Protein 7OEC (pdb70)

B-factor: mean 32.19, std 12.5, range [14.62, 156.74]

Nearest PDB structures (foldseek):
  7oec-assembly1_A  TM=1.006E+00  e=2.826E-31  Pyrococcus horikoshii OT3
  2lcj-assembly1_A  TM=9.010E-01  e=1.159E-19  Pyrococcus abyssi GE5
  5bkh-assembly1_A  TM=5.544E-01  e=5.653E-23  Pyrococcus horikoshii OT3
  6rpp-assembly1_A  TM=8.590E-01  e=4.046E-10  Pyrococcus abyssi GE5
  6rpq-assembly1_A  TM=8.410E-01  e=1.724E-10  Saccharomyces cerevisiae S288C

Sequence (167 aa):
GNAFPGDTRILVQINGTPQRVTLKELYELFEEHYESMVYVRKKPKVDIKVYSSFNPEEGKVVLTDIEEVIKAPATDHLIRFELELGSSFETTVDHPVLVYENGKFVEKRAFEVREGNIIIIIDESTLEPLKVAVKKIEEFFIEPPEDFVFSSLNNAKKYHTVIINENIVTHQ

Structure (mmCIF, N/CA/C/O backbone):
data_7OEC
#
_entry.id   7OEC
#
_cell.length_a   70.820
_cell.length_b   70.820
_cell.length_c   70.660
_cell.angle_alpha   90.000
_cell.angle_beta   90.000
_cell.angle_gamma   90.000
#
_symmetry.space_group_name_H-M   'P 41 21 2'
#
loop_
_entity.id
_entity.type
_entity.pdbx_description
1 polymer 'DNA polymerase II large subunit'
2 non-polymer 'SULFATE ION'
3 non-polymer DI(HYDROXYETHYL)ETHER
4 non-polymer 'ZINC ION'
5 water water
#
loop_
_atom_site.group_PDB
_atom_site.id
_atom_site.type_symbol
_atom_site.label_atom_id
_atom_site.label_alt_id
_atom_site.label_comp_id
_atom_site.label_asym_id
_atom_site.label_entity_id
_atom_site.label_seq_id
_atom_site.pdbx_PDB_ins_code
_atom_site.Cartn_x
_atom_site.Cartn_y
_atom_site.Cartn_z
_atom_site.occupancy
_atom_site.B_iso_or_equiv
_atom_site.auth_seq_id
_atom_site.auth_comp_id
_atom_site.auth_asym_id
_atom_site.auth_atom_id
_atom_site.pdbx_PDB_model_num
ATOM 1 N N . GLY A 1 2 ? 15.69070 36.80134 16.53794 1.000 51.24023 -1 GLY A N 1
ATOM 2 C CA . GLY A 1 2 ? 15.73914 35.34174 16.19110 1.000 46.19444 -1 GLY A CA 1
ATOM 3 C C . GLY A 1 2 ? 15.58897 34.36958 17.37019 1.000 41.04643 -1 GLY A C 1
ATOM 4 O O . GLY A 1 2 ? 15.86253 34.67805 18.53440 1.000 47.33994 -1 GLY A O 1
ATOM 8 N N . ASN A 1 3 ? 15.19301 33.14280 17.06967 1.000 33.80153 0 ASN A N 1
ATOM 9 C CA . ASN A 1 3 ? 14.86871 32.18816 18.12013 1.000 33.37380 0 ASN A CA 1
ATOM 10 C C . ASN A 1 3 ? 16.12928 31.43800 18.51508 1.000 27.90819 0 ASN A C 1
ATOM 11 O O . ASN A 1 3 ? 16.93567 31.08338 17.65091 1.000 29.56557 0 ASN A O 1
ATOM 22 N N . ALA A 1 4 ? 16.33531 31.24583 19.82170 1.000 23.93851 1 ALA A N 1
ATOM 23 C CA . ALA A 1 4 ? 17.60610 30.66936 20.24792 1.000 19.85649 1 ALA A CA 1
ATOM 24 C C . ALA A 1 4 ? 17.47242 30.11398 21.66545 1.000 17.99760 1 ALA A C 1
ATOM 25 O O . ALA A 1 4 ? 16.44323 30.25321 22.32658 1.000 18.76894 1 ALA A O 1
ATOM 32 N N . PHE A 1 5 ? 18.53400 29.48428 22.13137 1.000 18.22952 2 PHE A N 1
ATOM 33 C CA . PHE A 1 5 ? 18.68573 28.96536 23.46954 1.000 18.05525 2 PHE A CA 1
ATOM 34 C C . PHE A 1 5 ? 19.92722 29.58575 24.11218 1.000 17.15882 2 PHE A C 1
ATOM 35 O O . PHE A 1 5 ? 20.87649 29.98947 23.42624 1.000 18.69341 2 PHE A O 1
ATOM 52 N N . PRO A 1 6 ? 19.98383 29.58794 25.43480 1.000 16.33473 3 PRO A N 1
ATOM 53 C CA . PRO A 1 6 ? 21.23394 29.93433 26.10772 1.000 16.97057 3 PRO A CA 1
ATOM 54 C C . PRO A 1 6 ? 22.32054 28.91018 25.80292 1.000 17.52649 3 PRO A C 1
ATOM 55 O O . PRO A 1 6 ? 22.05289 27.72343 25.59817 1.000 19.22728 3 PRO A O 1
ATOM 66 N N . GLY A 1 7 ? 23.56469 29.38339 25.78042 1.000 18.95017 4 GLY A N 1
ATOM 67 C CA . GLY A 1 7 ? 24.68092 28.52642 25.44374 1.000 18.98543 4 GLY A CA 1
ATOM 68 C C . GLY A 1 7 ? 24.89792 27.36914 26.38779 1.000 18.78066 4 GLY A C 1
ATOM 69 O O . GLY A 1 7 ? 25.51207 26.38268 25.97989 1.000 20.02859 4 GLY A O 1
ATOM 73 N N . ASP A 1 8 ? 24.43040 27.46090 27.63391 1.000 18.86307 5 ASP A N 1
ATOM 74 C CA . ASP A 1 8 ? 24.60554 26.35093 28.56468 1.000 20.55933 5 ASP A CA 1
ATOM 75 C C . ASP A 1 8 ? 23.55496 25.25700 28.40347 1.000 19.61327 5 ASP A C 1
ATOM 76 O O . ASP A 1 8 ? 23.61536 24.24920 29.10550 1.000 21.81537 5 ASP A O 1
ATOM 85 N N . THR A 1 9 ? 22.64022 25.39896 27.45731 1.000 19.65667 6 THR A N 1
ATOM 86 C CA . THR A 1 9 ? 21.69180 24.34192 27.16081 1.000 17.70327 6 THR A CA 1
ATOM 87 C C . THR A 1 9 ? 22.44160 23.13695 26.63114 1.000 18.25359 6 THR A C 1
ATOM 88 O O . THR A 1 9 ? 23.32283 23.27132 25.77753 1.000 20.59316 6 THR A O 1
ATOM 99 N N . ARG A 1 10 ? 22.07795 21.95705 27.11934 1.000 17.88700 7 ARG A N 1
ATOM 100 C CA . ARG A 1 10 ? 22.71249 20.73621 26.66138 1.000 18.31950 7 ARG A CA 1
ATOM 101 C C . ARG A 1 10 ? 21.87567 20.13198 25.55301 1.000 18.05260 7 ARG A C 1
ATOM 102 O O . ARG A 1 10 ? 20.63989 20.22418 25.56117 1.000 18.75806 7 ARG A O 1
ATOM 123 N N . ILE A 1 11 ? 22.55216 19.52056 24.59019 1.000 18.71071 8 ILE A N 1
ATOM 124 C CA . ILE A 1 11 ? 21.87846 18.86767 23.48656 1.000 18.86074 8 ILE A CA 1
ATOM 125 C C . ILE A 1 11 ? 22.44716 17.46937 23.23610 1.000 18.57433 8 ILE A C 1
ATOM 126 O O . ILE A 1 11 ? 23.66049 17.24381 23.34729 1.000 19.19428 8 ILE A O 1
ATOM 142 N N . LEU A 1 12 ? 21.55000 16.52234 22.93568 1.000 18.06675 9 LEU A N 1
ATOM 143 C CA . LEU A 1 12 ? 21.93386 15.13638 22.69287 1.000 18.78984 9 LEU A CA 1
ATOM 144 C C . LEU A 1 12 ? 22.37806 14.95362 21.24646 1.000 20.14910 9 LEU A C 1
ATOM 145 O O . LEU A 1 12 ? 21.62748 15.23798 20.29941 1.000 20.72311 9 LEU A O 1
ATOM 161 N N . VAL A 1 13 ? 23.62279 14.51480 21.08772 1.000 21.17322 10 VAL A N 1
ATOM 162 C CA . VAL A 1 13 ? 24.26641 14.33169 19.80457 1.000 20.41064 10 VAL A CA 1
ATOM 163 C C . VAL A 1 13 ? 24.93990 12.96548 19.77953 1.000 21.99289 10 VAL A C 1
ATOM 164 O O . VAL A 1 13 ? 25.06326 12.27104 20.78955 1.000 24.19047 10 VAL A O 1
ATOM 177 N N . GLN A 1 14 ? 25.34097 12.57532 18.58444 1.000 21.11035 11 GLN A N 1
ATOM 178 C CA . GLN A 1 14 ? 26.14629 11.39377 18.36365 1.000 25.06112 11 GLN A CA 1
ATOM 179 C C . GLN A 1 14 ? 27.45186 11.88082 17.76289 1.000 22.41103 11 GLN A C 1
ATOM 180 O O . GLN A 1 14 ? 27.44528 12.46598 16.67088 1.000 23.62676 11 GLN A O 1
ATOM 194 N N . ILE A 1 15 ? 28.55757 11.68620 18.47636 1.000 24.07366 12 ILE A N 1
ATOM 195 C CA . ILE A 1 15 ? 29.86428 12.14282 18.00626 1.000 24.94770 12 ILE A CA 1
ATOM 196 C C . ILE A 1 15 ? 30.70950 10.90901 17.74357 1.000 25.92912 12 ILE A C 1
ATOM 197 O O . ILE A 1 15 ? 30.93151 10.09327 18.65105 1.000 28.43013 12 ILE A O 1
ATOM 213 N N . ASN A 1 16 ? 31.11225 10.73084 16.49169 1.000 26.55972 13 ASN A N 1
ATOM 214 C CA . ASN A 1 16 ? 31.90072 9.57975 16.09360 1.000 28.53576 13 ASN A CA 1
ATOM 215 C C . ASN A 1 16 ? 31.29058 8.27989 16.62588 1.000 31.39938 13 ASN A C 1
ATOM 216 O O . ASN A 1 16 ? 31.98024 7.41139 17.17322 1.000 33.36733 13 ASN A O 1
ATOM 227 N N . GLY A 1 17 ? 29.97770 8.15319 16.45177 1.000 33.05941 14 GLY A N 1
ATOM 228 C CA . GLY A 1 17 ? 29.24715 6.96606 16.82715 1.000 36.09465 14 GLY A CA 1
ATOM 229 C C . GLY A 1 17 ? 28.87730 6.82045 18.29306 1.000 35.11664 14 GLY A C 1
ATOM 230 O O . GLY A 1 17 ? 28.24856 5.81321 18.63545 1.000 39.87576 14 GLY A O 1
ATOM 234 N N . THR A 1 18 ? 29.26876 7.76462 19.18335 1.000 30.98600 15 THR A N 1
ATOM 235 C CA . THR A 1 18 ? 29.02119 7.68171 20.62941 1.000 31.23150 15 THR A CA 1
ATOM 236 C C . THR A 1 18 ? 27.97415 8.70445 21.01375 1.000 28.79856 15 THR A C 1
ATOM 237 O O . THR A 1 18 ? 28.19214 9.89679 20.76877 1.000 27.40511 15 THR A O 1
ATOM 248 N N . PRO A 1 19 ? 26.87788 8.32399 21.65469 1.000 28.10271 16 PRO A N 1
ATOM 249 C CA . PRO A 1 19 ? 25.93109 9.34076 22.11043 1.000 30.80000 16 PRO A CA 1
ATOM 250 C C . PRO A 1 19 ? 26.48329 10.09816 23.29658 1.000 32.72868 16 PRO A C 1
ATOM 251 O O . PRO A 1 19 ? 27.17927 9.54912 24.16116 1.000 36.74403 16 PRO A O 1
ATOM 262 N N . GLN A 1 20 ? 26.15474 11.38160 23.31804 1.000 29.96433 17 GLN A N 1
ATOM 263 C CA . GLN A 1 20 ? 26.51664 12.19773 24.45523 1.000 30.59084 17 GLN A CA 1
ATOM 264 C C . GLN A 1 20 ? 25.83489 13.53190 24.38806 1.000 28.56307 17 GLN A C 1
ATOM 265 O O . GLN A 1 20 ? 25.23502 13.88744 23.37838 1.000 26.79624 17 GLN A O 1
ATOM 279 N N . ARG A 1 21 ? 25.99202 14.28807 25.46310 1.000 26.77224 18 ARG A N 1
ATOM 280 C CA . ARG A 1 21 ? 25.41330 15.61294 25.56431 1.000 23.90628 18 ARG A CA 1
ATOM 281 C C . ARG A 1 21 ? 26.53101 16.63440 25.50579 1.000 22.6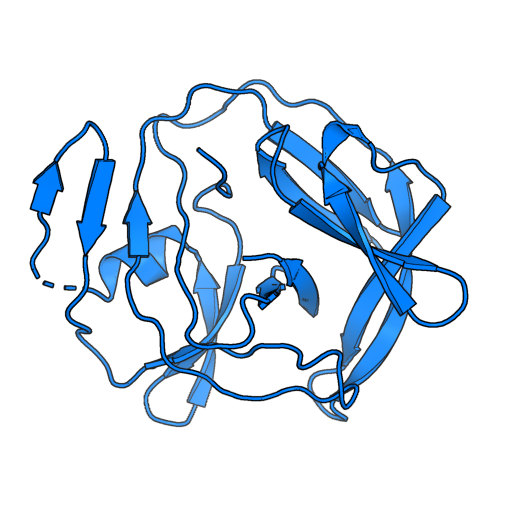2072 18 ARG A C 1
ATOM 282 O O . ARG A 1 21 ? 27.57858 16.45196 26.12897 1.000 26.88390 18 ARG A O 1
ATOM 303 N N . VAL A 1 22 ? 26.33083 17.68701 24.71945 1.000 21.61609 19 VAL A N 1
ATOM 304 C CA . VAL A 1 22 ? 27.26016 18.81387 24.71453 1.000 20.03757 19 VAL A CA 1
ATOM 305 C C . VAL A 1 22 ? 26.44733 20.07610 24.91887 1.000 18.87426 19 VAL A C 1
ATOM 306 O O . VAL A 1 22 ? 25.26483 20.11482 24.60695 1.000 22.18311 19 VAL A O 1
ATOM 319 N N . THR A 1 23 ? 27.07455 21.12432 25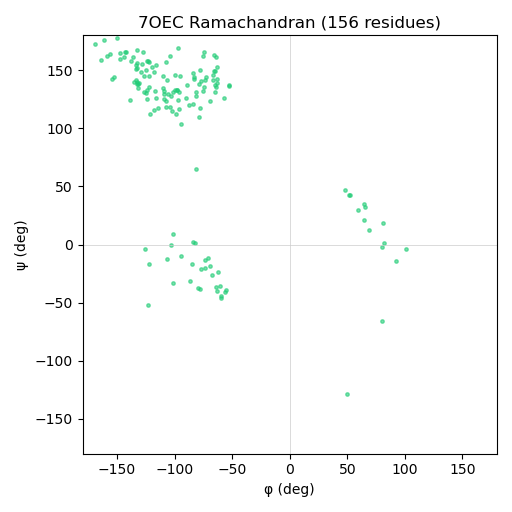.44145 1.000 18.84908 20 THR A N 1
ATOM 320 C CA . THR A 1 23 ? 26.31402 22.36557 25.49361 1.000 18.14161 20 THR A CA 1
ATOM 321 C C . THR A 1 23 ? 26.24673 22.97396 24.09801 1.000 18.39858 20 THR A C 1
ATOM 322 O O . THR A 1 23 ? 27.03336 22.64604 23.21303 1.000 19.02791 20 THR A O 1
ATOM 333 N N . LEU A 1 24 ? 25.30377 23.88730 23.90392 1.000 19.07500 21 LEU A N 1
ATOM 334 C CA . LEU A 1 24 ? 25.20941 24.54575 22.60822 1.000 19.09104 21 LEU A CA 1
ATOM 335 C C . LEU A 1 24 ? 26.45170 25.37760 22.32521 1.000 18.27149 21 LEU A C 1
ATOM 336 O O . LEU A 1 24 ? 26.89255 25.47368 21.17889 1.000 20.09666 21 LEU A O 1
ATOM 352 N N . LYS A 1 25 ? 27.01417 26.01511 23.34516 1.000 18.59922 22 LYS A N 1
ATOM 353 C CA . LYS A 1 25 ? 28.28337 26.71006 23.14247 1.000 19.40693 22 LYS A CA 1
ATOM 354 C C . LYS A 1 25 ? 29.39786 25.75235 22.68561 1.000 19.98152 22 LYS A C 1
ATOM 355 O O . LYS A 1 25 ? 30.16630 26.05944 21.75205 1.000 21.06703 22 LYS A O 1
ATOM 374 N N . GLU A 1 26 ? 29.50269 24.57311 23.32544 1.000 19.59583 23 GLU A N 1
ATOM 375 C CA . GLU A 1 26 ? 30.48279 23.56517 22.90199 1.000 20.20619 23 GLU A CA 1
ATOM 376 C C . GLU A 1 26 ? 30.18417 23.07640 21.49161 1.000 19.18764 23 GLU A C 1
ATOM 377 O O . GLU A 1 26 ? 31.09599 22.87412 20.67231 1.000 21.15701 23 GLU A O 1
ATOM 389 N N . LEU A 1 27 ? 28.89947 22.89240 21.18716 1.000 19.10158 24 LEU A N 1
ATOM 390 C CA . LEU A 1 27 ? 28.52032 22.47439 19.84279 1.000 18.67746 24 LEU A CA 1
ATOM 391 C C . LEU A 1 27 ? 28.99158 23.49493 18.81062 1.000 18.55957 24 LEU A C 1
ATOM 392 O O . LEU A 1 27 ? 29.55973 23.13290 17.77511 1.000 19.35368 24 LEU A O 1
ATOM 408 N N . TYR A 1 28 ? 28.76289 24.77544 19.08165 1.000 18.92022 25 TYR A N 1
ATOM 409 C CA . TYR A 1 28 ? 29.20803 25.82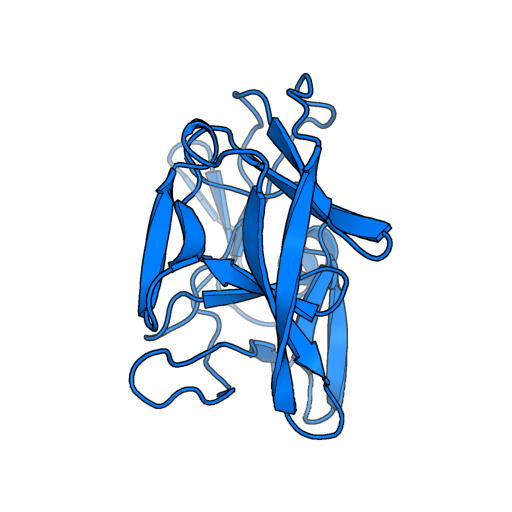901 18.18259 1.000 18.94483 25 TYR A CA 1
ATOM 410 C C . TYR A 1 28 ? 30.70711 25.72359 17.94352 1.000 19.86321 25 TYR A C 1
ATOM 411 O O . TYR A 1 28 ? 31.17904 25.88916 16.81271 1.000 22.62399 25 TYR A O 1
ATOM 429 N N . GLU A 1 29 ? 31.46023 25.42321 19.00024 1.000 20.23128 26 GLU A N 1
ATOM 430 C CA . GLU A 1 29 ? 32.90895 25.29866 18.91751 1.000 22.83509 26 GLU A CA 1
ATOM 431 C C . GLU A 1 29 ? 33.38228 24.03553 18.21725 1.000 22.77050 26 GLU A C 1
ATOM 432 O O . GLU A 1 29 ? 34.57568 23.93149 17.91966 1.000 26.12008 26 GLU A O 1
ATOM 444 N N . LEU A 1 30 ? 32.50245 23.06545 17.99885 1.000 21.50225 27 LEU A N 1
ATOM 445 C CA . LEU A 1 30 ? 32.81749 21.86811 17.22390 1.000 22.29087 27 LEU A CA 1
ATOM 446 C C . LEU A 1 30 ? 32.66127 22.07212 15.72928 1.000 21.81101 27 LEU A C 1
ATOM 447 O O . LEU A 1 30 ? 32.88305 21.12782 14.96400 1.000 22.49807 27 LEU A O 1
ATOM 463 N N . PHE A 1 31 ? 32.31337 23.28452 15.31283 1.000 20.26902 28 PHE A N 1
ATOM 464 C CA . PHE A 1 31 ? 32.23783 23.66082 13.89662 1.000 20.99116 28 PHE A CA 1
ATOM 465 C C . PHE A 1 31 ? 33.23363 24.76851 13.61590 1.000 22.56089 28 PHE A C 1
ATOM 466 O O . PHE A 1 31 ? 33.70875 25.47488 14.48518 1.000 22.36831 28 PHE A O 1
ATOM 491 C CA . GLU A 1 33 ? 34.48490 28.11789 8.85997 1.000 34.14554 30 GLU A CA 1
ATOM 492 C C . GLU A 1 33 ? 33.49502 29.25477 9.14001 1.000 29.85993 30 GLU A C 1
ATOM 493 O O . GLU A 1 33 ? 32.48505 29.42022 8.47320 1.000 31.08418 30 GLU A O 1
ATOM 499 N N . GLU A 1 34 ? 33.78997 30.05384 10.14851 1.000 28.93431 31 GLU A N 1
ATOM 500 C CA . GLU A 1 34 ? 32.79659 30.99100 10.64003 1.000 27.07163 31 GLU A CA 1
ATOM 501 C C . GLU A 1 34 ? 32.62743 32.15142 9.67832 1.000 28.18185 31 GLU A C 1
ATOM 502 O O . GLU A 1 34 ? 33.59757 32.64541 9.08861 1.000 31.08181 31 GLU A O 1
ATOM 514 N N . HIS A 1 35 ? 31.37979 32.58743 9.53282 1.000 26.28194 32 HIS A N 1
ATOM 515 C CA . HIS A 1 35 ? 31.06771 33.79199 8.78736 1.000 28.36177 32 HIS A CA 1
ATOM 516 C C . HIS A 1 35 ? 30.13625 34.66427 9.60444 1.000 27.44410 32 HIS A C 1
ATOM 517 O O . HIS A 1 35 ? 29.15535 34.16822 10.16293 1.000 27.60431 32 HIS A O 1
ATOM 531 N N . TYR A 1 36 ? 30.43661 35.95192 9.64954 1.000 26.92157 33 TYR A N 1
ATOM 532 C CA . TYR A 1 36 ? 29.61218 36.93455 10.32576 1.000 25.64700 33 TYR A CA 1
ATOM 533 C C . TYR A 1 36 ? 28.86070 37.69677 9.25643 1.000 24.39276 33 TYR A C 1
ATOM 534 O O . TYR A 1 36 ? 29.46865 38.34373 8.40093 1.000 29.45115 33 TYR A O 1
ATOM 552 N N . GLU A 1 37 ? 27.54298 37.60910 9.29799 1.000 24.81636 34 GLU A N 1
ATOM 553 C CA . GLU A 1 37 ? 26.73473 38.30544 8.31207 1.000 29.14157 34 GLU A CA 1
ATOM 554 C C . GLU A 1 37 ? 25.37614 38.55303 8.93290 1.000 28.65853 34 GLU A C 1
ATOM 555 O O . GLU A 1 37 ? 24.84757 37.69857 9.65270 1.000 28.09607 34 GLU A O 1
ATOM 562 N N . SER A 1 38 ? 24.81223 39.71036 8.63669 1.000 28.14569 35 SER A N 1
ATOM 563 C CA . SER A 1 38 ? 23.48027 40.04628 9.10801 1.000 28.96521 35 SER A CA 1
ATOM 564 C C . SER A 1 38 ? 23.37423 39.86404 10.60654 1.000 27.49076 35 SER A C 1
ATOM 565 O O . SER A 1 38 ? 22.39142 39.33125 11.13340 1.000 28.65872 35 SER A O 1
ATOM 573 N N . MET A 1 39 ? 24.41327 40.31692 11.28650 1.000 28.04321 36 MET A N 1
ATOM 574 C CA . MET A 1 39 ? 24.49350 40.39865 12.72797 1.000 28.10463 36 MET A CA 1
ATOM 575 C C . MET A 1 39 ? 24.55531 39.06586 13.42990 1.000 25.83386 36 MET A C 1
ATOM 576 O O . MET A 1 39 ? 24.39356 39.04629 14.64749 1.000 28.94592 36 MET A O 1
ATOM 590 N N . VAL A 1 40 ? 24.79290 37.96505 12.71556 1.000 24.11266 37 VAL A N 1
ATOM 591 C CA . VAL A 1 40 ? 24.92309 36.68072 13.37536 1.000 25.44520 37 VAL A CA 1
ATOM 592 C C . VAL A 1 40 ? 26.13864 35.94149 12.84427 1.000 22.76775 37 VAL A C 1
ATOM 593 O O . VAL A 1 40 ? 26.58310 36.14121 11.70524 1.000 24.18636 37 VAL A O 1
ATOM 606 N N . TYR A 1 41 ? 26.65673 35.05252 13.68154 1.000 20.50150 38 TYR A N 1
ATOM 607 C CA . TYR A 1 41 ? 27.78775 34.21774 13.33496 1.000 22.87280 38 TYR A CA 1
ATOM 608 C C . TYR A 1 41 ? 27.28870 32.82686 13.00990 1.000 22.29337 38 TYR A C 1
ATOM 609 O O . TYR A 1 41 ? 26.57099 32.21749 13.79935 1.000 22.32894 38 TYR A O 1
ATOM 627 N N . VAL A 1 42 ? 27.68832 32.32608 11.85884 1.000 22.40979 39 VAL A N 1
ATOM 628 C CA . VAL A 1 42 ? 27.25552 31.02831 11.38211 1.000 21.81200 39 VAL A CA 1
ATOM 629 C C . VAL A 1 42 ? 28.48275 30.17911 11.10793 1.000 20.75298 39 VAL A C 1
ATOM 630 O O . VAL A 1 42 ? 29.41270 30.62329 10.42254 1.000 23.39489 39 VAL A O 1
ATOM 643 N N . ARG A 1 43 ? 28.44777 28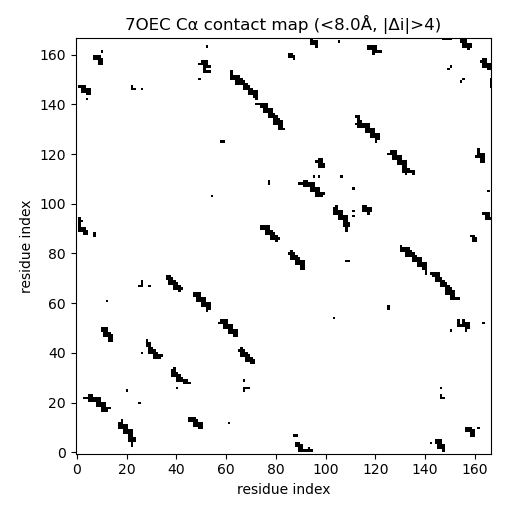.93838 11.60091 1.000 20.80871 40 ARG A N 1
ATOM 644 C CA . ARG A 1 43 ? 29.45135 27.92738 11.29996 1.000 21.85878 40 ARG A CA 1
ATOM 645 C C . ARG A 1 43 ? 28.78272 26.70410 10.67689 1.000 20.82838 40 ARG A C 1
ATOM 646 O O . ARG A 1 43 ? 27.72977 26.26064 11.13926 1.000 21.16185 40 ARG A O 1
ATOM 667 N N . LYS A 1 44 ? 29.38021 26.16010 9.60208 1.000 26.27681 41 LYS A N 1
ATOM 668 C CA . LYS A 1 44 ? 28.80541 25.00198 8.90023 1.000 28.10160 41 LYS A CA 1
ATOM 669 C C . LYS A 1 44 ? 29.69919 23.76188 8.78893 1.000 29.73710 41 LYS A C 1
ATOM 670 O O . LYS A 1 44 ? 29.18061 22.67940 8.48303 1.000 32.53787 41 LYS A O 1
ATOM 689 N N . LYS A 1 45 ? 31.00942 23.87953 9.00227 1.000 26.09711 42 LYS A N 1
ATOM 690 C CA . LYS A 1 45 ? 31.92200 22.78367 8.69963 1.000 26.64038 42 LYS A CA 1
ATOM 691 C C . LYS A 1 45 ? 32.30249 22.06654 9.97884 1.000 26.04237 42 LYS A C 1
ATOM 692 O O . LYS A 1 45 ? 32.94804 22.66210 10.84939 1.000 26.86872 42 LYS A O 1
ATOM 711 N N . PRO A 1 46 ? 31.93460 20.81422 10.14095 1.000 25.41515 43 PRO A N 1
ATOM 712 C CA . PRO A 1 46 ? 32.16632 20.11293 11.40470 1.000 24.44794 43 PRO A CA 1
ATOM 713 C C . PRO A 1 46 ? 33.60521 19.64954 11.60274 1.000 24.92154 43 PRO A C 1
ATOM 714 O O . PRO A 1 46 ? 34.28039 19.17215 10.68516 1.000 29.43922 43 PRO A O 1
ATOM 725 N N . LYS A 1 47 ? 34.06555 19.78117 12.84904 1.000 24.84215 44 LYS A N 1
ATOM 726 C CA . LYS A 1 47 ? 35.40521 19.31134 13.21786 1.000 25.06472 44 LYS A CA 1
ATOM 727 C C . LYS A 1 47 ? 35.44430 17.82302 13.58569 1.000 27.42670 44 LYS A C 1
ATOM 728 O O . LYS A 1 47 ? 36.52674 17.22213 13.62767 1.000 30.27489 44 LYS A O 1
ATOM 747 N N . VAL A 1 48 ? 34.28275 17.23515 13.86575 1.000 28.08916 45 VAL A N 1
ATOM 748 C CA . VAL A 1 48 ? 34.12538 15.84311 14.26024 1.000 26.63082 45 VAL A CA 1
ATOM 749 C C . VAL A 1 48 ? 32.92654 15.33598 13.47155 1.000 25.96124 45 VAL A C 1
ATOM 750 O O . VAL A 1 48 ? 32.11331 16.11553 12.96125 1.000 27.93024 45 VAL A O 1
ATOM 763 N N . ASP A 1 49 ? 32.81871 14.01271 13.36490 1.000 29.26039 46 ASP A N 1
ATOM 764 C CA . ASP A 1 49 ? 31.67542 13.39794 12.68627 1.000 31.88883 46 ASP A CA 1
ATOM 765 C C . ASP A 1 49 ? 30.50117 13.42012 13.65384 1.000 28.07029 46 ASP A C 1
ATOM 766 O O . ASP A 1 49 ? 30.52939 12.74621 14.68551 1.000 31.60969 46 ASP A O 1
ATOM 775 N N . ILE A 1 50 ? 29.50381 14.24666 13.37823 1.000 26.50217 47 ILE A N 1
ATOM 776 C CA . ILE A 1 50 ? 28.48634 14.56934 14.37261 1.000 26.33460 47 ILE A CA 1
ATOM 777 C C . ILE A 1 50 ? 27.11463 14.50801 13.72219 1.000 26.73385 47 ILE A C 1
ATOM 778 O O . ILE A 1 50 ? 26.94305 14.87001 12.55060 1.000 29.30342 47 ILE A O 1
ATOM 794 N N . LYS A 1 51 ? 26.16415 13.96107 14.47518 1.000 23.48974 48 LYS A N 1
ATOM 795 C CA . LYS A 1 51 ? 24.75827 13.99385 14.12982 1.000 23.63787 48 LYS A CA 1
ATOM 796 C C . LYS A 1 51 ? 23.98513 14.42252 15.36978 1.000 22.91965 48 LYS A C 1
ATOM 797 O O . LYS A 1 51 ? 24.46415 14.30425 16.49697 1.000 23.49835 48 LYS A O 1
ATOM 816 N N . VAL A 1 52 ? 22.80053 14.96497 15.16604 1.000 21.83731 49 VAL A N 1
ATOM 817 C CA . VAL A 1 52 ? 21.95966 15.38582 16.27125 1.000 21.39943 49 VAL A CA 1
ATOM 818 C C . VAL A 1 52 ? 20.81010 14.40527 16.40661 1.000 23.99533 49 VAL A C 1
ATOM 819 O O . VAL A 1 52 ? 20.29471 13.88221 15.40866 1.000 24.00342 49 VAL A O 1
ATOM 832 N N . TYR A 1 53 ? 20.43782 14.09751 17.64385 1.000 21.59310 50 TYR A N 1
ATOM 833 C CA . TYR A 1 53 ? 19.23982 13.30162 17.84120 1.000 24.47827 50 TYR A CA 1
ATOM 834 C C . TYR A 1 53 ? 17.99006 14.17249 17.77448 1.000 23.19724 50 TYR A C 1
ATOM 835 O O . TYR A 1 53 ? 17.89132 15.23834 18.38678 1.000 25.61641 50 TYR A O 1
ATOM 853 N N . SER A 1 54 ? 17.04130 13.71813 17.00873 1.000 24.62770 51 SER A N 1
ATOM 854 C CA A SER A 1 54 ? 15.80417 14.42285 16.81463 0.418 24.53919 51 SER A CA 1
ATOM 855 C CA B SER A 1 54 ? 15.79322 14.43047 16.81396 0.582 20.83433 51 SER A CA 1
ATOM 856 C C . SER A 1 54 ? 14.64866 13.49716 17.15448 1.000 23.07132 51 SER A C 1
ATOM 857 O O . SER A 1 54 ? 14.81932 12.30140 17.35115 1.000 25.08464 51 SER A O 1
ATOM 870 N N . PHE A 1 55 ? 13.47117 14.06018 17.22983 1.000 25.56216 52 PHE A N 1
ATOM 871 C CA . PHE A 1 55 ? 12.26179 13.28981 17.42720 1.000 25.14375 52 PHE A CA 1
ATOM 872 C C . PHE A 1 55 ? 11.40186 13.48264 16.18892 1.000 23.79910 52 PHE A C 1
ATOM 873 O O . PHE A 1 55 ? 11.14214 14.62489 15.77724 1.000 25.77399 52 PHE A O 1
ATOM 890 N N . ASN A 1 56 ? 11.00462 12.36167 15.57244 1.000 22.86712 53 ASN A N 1
ATOM 891 C CA . ASN A 1 56 ? 10.16130 12.35724 14.39734 1.000 22.36633 53 ASN A CA 1
ATOM 892 C C . ASN A 1 56 ? 8.72435 12.20575 14.86570 1.000 24.17526 53 ASN A C 1
ATOM 893 O O . ASN A 1 56 ? 8.30658 11.09113 15.26057 1.000 24.83820 53 ASN A O 1
ATOM 904 N N . PRO A 1 57 ? 7.95552 13.29962 14.85379 1.000 24.00309 54 PRO A N 1
ATOM 905 C CA . PRO A 1 57 ? 6.58536 13.21401 15.36544 1.000 25.98051 54 PRO A CA 1
ATOM 906 C C . PRO A 1 57 ? 5.68447 12.39356 14.48051 1.000 26.63330 54 PRO A C 1
ATOM 907 O O . PRO A 1 57 ? 4.63731 11.95099 14.94775 1.000 27.94349 54 PRO A O 1
ATOM 918 N N . GLU A 1 58 ? 6.03521 12.16101 13.21925 1.000 26.10507 55 GLU A N 1
ATOM 919 C CA . GLU A 1 58 ? 5.11965 11.39758 12.37756 1.000 26.37712 55 GLU A CA 1
ATOM 920 C C . GLU A 1 58 ? 5.12471 9.92250 12.74447 1.000 27.01033 55 GLU A C 1
ATOM 921 O O . GLU A 1 58 ? 4.18522 9.19532 12.38807 1.000 30.63362 55 GLU A O 1
ATOM 933 N N . GLU A 1 59 ? 6.19508 9.46716 13.41810 1.000 26.22770 56 GLU A N 1
ATOM 934 C CA . GLU A 1 59 ? 6.38009 8.06559 13.78804 1.000 25.80797 56 GLU A CA 1
ATOM 935 C C . GLU A 1 59 ? 6.62052 7.90012 15.27430 1.000 27.35033 56 GLU A C 1
ATOM 936 O O . GLU A 1 59 ? 6.68263 6.76736 15.74906 1.000 30.32355 56 GLU A O 1
ATOM 948 N N . GLY A 1 60 ? 6.71016 8.98655 16.02938 1.000 28.26355 57 GLY A N 1
ATOM 949 C CA . GLY A 1 60 ? 6.92105 8.85764 17.46169 1.000 31.43852 57 GLY A CA 1
ATOM 950 C C . GLY A 1 60 ? 8.26567 8.24668 17.79314 1.000 31.72168 57 GLY A C 1
ATOM 951 O O . GLY A 1 60 ? 8.39599 7.51166 18.78294 1.000 36.12094 57 GLY A O 1
ATOM 955 N N . LYS A 1 61 ? 9.28074 8.50589 16.96606 1.000 28.35361 58 LYS A N 1
ATOM 956 C CA . LYS A 1 61 ? 10.55131 7.78710 17.09823 1.000 30.94029 58 LYS A CA 1
ATOM 957 C C . LYS A 1 61 ? 11.70577 8.77609 17.21149 1.000 26.99218 58 LYS A C 1
ATOM 958 O O . LYS A 1 61 ? 11.70797 9.81292 16.56148 1.000 25.05987 58 LYS A O 1
ATOM 977 N N . VAL A 1 62 ? 12.72082 8.42795 18.00037 1.000 26.80505 59 VAL A N 1
ATOM 978 C CA . VAL A 1 62 ? 13.99695 9.13595 17.96794 1.000 25.65620 59 VAL A CA 1
ATOM 979 C C . VAL A 1 62 ? 14.77757 8.75138 16.71142 1.000 27.65889 59 VAL A C 1
ATOM 980 O O . VAL A 1 62 ? 14.87546 7.57405 16.32901 1.000 31.44567 59 VAL A O 1
ATOM 993 N N . VAL A 1 63 ? 15.35503 9.74553 16.05620 1.000 25.75025 60 VAL A N 1
ATOM 994 C CA . VAL A 1 63 ? 16.06677 9.52891 14.80909 1.000 29.30015 60 VAL A CA 1
ATOM 995 C C . VAL A 1 63 ? 17.32235 10.36391 14.89671 1.000 26.81845 60 VAL A C 1
ATOM 996 O O . VAL A 1 63 ? 17.39239 11.30110 15.67936 1.000 31.18466 60 VAL A O 1
ATOM 1009 N N . LEU A 1 64 ? 18.32502 10.00910 14.11335 1.000 27.10618 61 LEU A N 1
ATOM 1010 C CA . LEU A 1 64 ? 19.51035 10.83641 13.96039 1.000 28.06942 61 LEU A CA 1
ATOM 1011 C C . LEU A 1 64 ? 19.42457 11.65360 12.66862 1.000 27.66059 61 LEU A C 1
ATOM 1012 O O . LEU A 1 64 ? 18.88395 11.19211 11.66250 1.000 28.86670 61 LEU A O 1
ATOM 1028 N N . THR A 1 65 ? 19.96119 12.87543 12.69542 1.000 24.47413 62 THR A N 1
ATOM 1029 C CA . THR A 1 65 ? 19.94935 13.71261 11.50405 1.000 24.01855 62 THR A CA 1
ATOM 1030 C C . THR A 1 65 ? 21.18775 14.60049 11.46701 1.000 23.56059 62 THR A C 1
ATOM 1031 O O . THR A 1 65 ? 21.85417 14.82358 12.47082 1.000 23.59984 62 THR A O 1
ATOM 1042 N N . ASP A 1 66 ? 21.45433 15.16408 10.30334 1.000 27.07995 63 ASP A N 1
ATOM 1043 C CA . ASP A 1 66 ? 22.61216 16.02616 10.13319 1.000 25.58383 63 ASP A CA 1
ATOM 1044 C C . ASP A 1 66 ? 22.36646 17.41765 10.71100 1.000 21.48512 63 ASP A C 1
ATOM 1045 O O . ASP A 1 66 ? 21.24487 17.90634 10.77357 1.000 23.04142 63 ASP A O 1
ATOM 1054 N N . ILE A 1 67 ? 23.43387 18.04232 11.16587 1.000 21.43712 64 ILE A N 1
ATOM 1055 C CA . ILE A 1 67 ? 23.42024 19.43119 11.58732 1.000 21.54231 64 ILE A CA 1
ATOM 1056 C C . ILE A 1 67 ? 23.89912 20.26174 10.39697 1.000 24.01725 64 ILE A C 1
ATOM 1057 O O . ILE A 1 67 ? 25.03496 20.09704 9.93328 1.000 29.03904 64 ILE A O 1
ATOM 1073 N N . GLU A 1 68 ? 23.02682 21.12975 9.87662 1.000 23.36806 65 GLU A N 1
ATOM 1074 C CA . GLU A 1 68 ? 23.35777 21.94671 8.71504 1.000 25.19456 65 GLU A CA 1
ATOM 1075 C C . GLU A 1 68 ? 24.20377 23.15662 9.09264 1.000 23.00913 65 GLU A C 1
ATOM 1076 O O . GLU A 1 68 ? 25.11320 23.53106 8.33648 1.000 26.15951 65 GLU A O 1
ATOM 1088 N N . GLU A 1 69 ? 23.93198 23.76973 10.25043 1.000 22.47976 66 GLU A N 1
ATOM 1089 C CA . GLU A 1 69 ? 24.71905 24.91129 10.70504 1.000 23.13256 66 GLU A CA 1
ATOM 1090 C C . GLU A 1 69 ? 24.45636 25.12990 12.18485 1.000 20.79649 66 GLU A C 1
ATOM 1091 O O . GLU A 1 69 ? 23.45904 24.65468 12.73028 1.000 19.78342 66 GLU A O 1
ATOM 1103 N N . VAL A 1 70 ? 25.39108 25.81508 12.83196 1.000 19.37012 67 VAL A N 1
ATOM 1104 C CA . VAL A 1 70 ? 25.23485 26.28056 14.20202 1.000 18.36971 67 VAL A CA 1
ATOM 1105 C C . VAL A 1 70 ? 25.41387 27.79375 14.17266 1.000 17.54166 67 VAL A C 1
ATOM 1106 O O . VAL A 1 70 ? 26.21519 28.32855 13.40383 1.000 21.42513 67 VAL A O 1
ATOM 1119 N N . ILE A 1 71 ? 24.67958 28.49103 15.02159 1.000 17.81696 68 ILE A N 1
ATOM 1120 C CA . ILE A 1 71 ? 24.54870 29.93515 14.94304 1.000 19.79200 68 ILE A CA 1
ATOM 1121 C C . ILE A 1 71 ? 24.76106 30.52524 16.32482 1.000 18.82704 68 ILE A C 1
ATOM 1122 O O . ILE A 1 71 ? 24.25013 30.00409 17.31797 1.000 20.00011 68 ILE A O 1
ATOM 1138 N N . LYS A 1 72 ? 25.48682 31.63234 16.37955 1.000 18.63019 69 LYS A N 1
ATOM 1139 C CA . LYS A 1 72 ? 25.68016 32.41788 17.58817 1.000 19.73986 69 LYS A CA 1
ATOM 1140 C C . LYS A 1 72 ? 25.21858 33.83326 17.26379 1.000 20.12216 69 LYS A C 1
ATOM 1141 O O . LYS A 1 72 ? 25.65532 34.41999 16.27034 1.000 21.61978 69 LYS A O 1
ATOM 1160 N N . ALA A 1 73 ? 24.29745 34.35039 18.06159 1.000 19.50960 70 ALA A N 1
ATOM 1161 C CA . ALA A 1 73 ? 23.69066 35.64187 17.80453 1.000 20.05725 70 ALA A CA 1
ATOM 1162 C C . ALA A 1 73 ? 23.68229 36.48708 19.06566 1.000 20.64611 70 ALA A C 1
ATOM 1163 O O . ALA A 1 73 ? 23.63035 35.95600 20.18130 1.000 21.06142 70 ALA A O 1
ATOM 1170 N N . PRO A 1 74 ? 23.71715 37.80749 18.92117 1.000 21.94650 71 PRO A N 1
ATOM 1171 C CA . PRO A 1 74 ? 23.63183 38.64935 20.10756 1.000 22.24685 71 PRO A CA 1
ATOM 1172 C C . PRO A 1 74 ? 22.30023 38.45140 20.79300 1.000 24.10449 71 PRO A C 1
ATOM 1173 O O . PRO A 1 74 ? 21.25965 38.28404 20.15697 1.000 28.40220 71 PRO A O 1
ATOM 1184 N N . ALA A 1 75 ? 22.34825 38.46992 22.10649 1.000 24.08126 72 ALA A N 1
ATOM 1185 C CA . ALA A 1 75 ? 21.15078 38.32793 22.90572 1.000 27.08650 72 ALA A CA 1
ATOM 1186 C C . ALA A 1 75 ? 20.36222 39.63567 22.86013 1.000 32.37592 72 ALA A C 1
ATOM 1187 O O . ALA A 1 75 ? 20.92606 40.71676 23.02381 1.000 35.45760 72 ALA A O 1
ATOM 1194 N N . THR A 1 76 ? 19.06989 39.54624 22.60471 1.000 35.57677 73 THR A N 1
ATOM 1195 C CA . THR A 1 76 ? 18.20069 40.70894 22.65513 1.000 43.58417 73 THR A CA 1
ATOM 1196 C C . THR A 1 76 ? 17.06865 40.45217 23.62999 1.000 43.53633 73 THR A C 1
ATOM 1197 O O . THR A 1 76 ? 16.87731 41.19405 24.60421 1.000 48.45998 73 THR A O 1
ATOM 1208 N N . ASP A 1 77 ? 16.38210 39.35375 23.48143 1.000 42.15071 74 ASP A N 1
ATOM 1209 C CA . ASP A 1 77 ? 15.13788 39.30278 24.21161 1.000 43.24417 74 ASP A CA 1
ATOM 1210 C C . ASP A 1 77 ? 15.31843 38.54670 25.52192 1.000 36.74369 74 ASP A C 1
ATOM 1211 O O . ASP A 1 77 ? 16.38439 38.02297 25.85422 1.000 34.22332 74 ASP A O 1
ATOM 1220 N N . HIS A 1 78 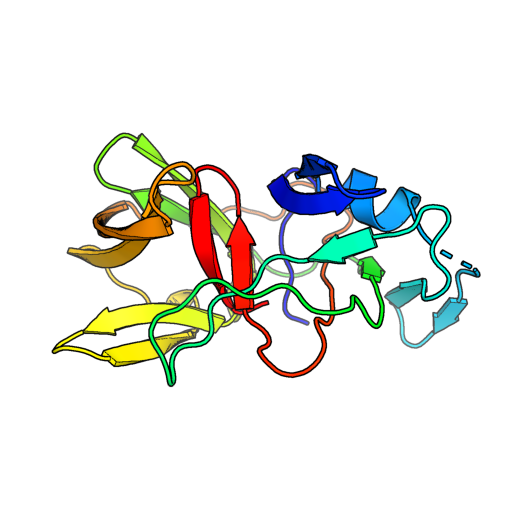? 14.29403 38.64637 26.34120 1.000 32.72419 75 HIS A N 1
ATOM 1221 C CA . HIS A 1 78 ? 14.26948 37.89449 27.56033 1.000 28.26879 75 HIS A CA 1
ATOM 1222 C C . HIS A 1 78 ? 14.23223 36.42436 27.21527 1.000 26.14655 75 HIS A C 1
ATOM 1223 O O . HIS A 1 78 ? 13.90028 35.99615 26.10120 1.000 28.29088 75 HIS A O 1
ATOM 1237 N N . LEU A 1 79 ? 14.58427 35.65008 28.18212 1.000 20.16790 76 LEU A N 1
ATOM 1238 C CA . LEU A 1 79 ? 14.35322 34.23968 28.04950 1.000 20.17278 76 LEU A CA 1
ATOM 1239 C C . LEU A 1 79 ? 13.15319 33.87309 28.89643 1.000 18.66971 76 LEU A C 1
ATOM 1240 O O . LEU A 1 79 ? 12.73385 34.60592 29.79466 1.000 20.04144 76 LEU A O 1
ATOM 1256 N N . ILE A 1 80 ? 12.60875 32.70717 28.59630 1.000 19.79293 77 ILE A N 1
ATOM 1257 C CA . ILE A 1 80 ? 11.60864 32.05511 29.42047 1.000 17.49867 77 ILE A CA 1
ATOM 1258 C C . ILE A 1 80 ? 12.20090 30.74366 29.91794 1.000 17.96801 77 ILE A C 1
ATOM 1259 O O . ILE A 1 80 ? 12.77545 29.97687 29.13603 1.000 19.73298 77 ILE A O 1
ATOM 1275 N N . ARG A 1 81 ? 12.06558 30.49762 31.20785 1.000 18.92500 78 ARG A N 1
ATOM 1276 C CA . ARG A 1 81 ? 12.49417 29.25710 31.82085 1.000 17.92351 78 ARG A CA 1
ATOM 1277 C C . ARG A 1 81 ? 11.26853 28.45681 32.22602 1.000 18.79770 78 ARG A C 1
ATOM 1278 O O . ARG A 1 81 ? 10.35577 28.97143 32.88217 1.000 22.07409 78 ARG A O 1
ATOM 1299 N N . PHE A 1 82 ? 11.25523 27.20539 31.82046 1.000 17.95600 79 PHE A N 1
ATOM 1300 C CA . PHE A 1 82 ? 10.22873 26.24532 32.16979 1.000 17.41877 79 PHE A CA 1
ATOM 1301 C C . PHE A 1 82 ? 10.80524 25.26514 33.16723 1.000 17.97034 79 PHE A C 1
ATOM 1302 O O . PHE A 1 82 ? 11.82460 24.62077 32.89123 1.000 20.79267 79 PHE A O 1
ATOM 1319 N N . GLU A 1 83 ? 10.15624 25.15448 34.31262 1.000 19.59364 80 GLU A N 1
ATOM 1320 C CA . GLU A 1 83 ? 10.49606 24.17831 35.32570 1.000 20.31838 80 GLU A CA 1
ATOM 1321 C C . GLU A 1 83 ? 9.42445 23.12780 35.24913 1.000 19.16154 80 GLU A C 1
ATOM 1322 O O . GLU A 1 83 ? 8.23121 23.45302 35.32741 1.000 21.14078 80 GLU A O 1
ATOM 1334 N N . LEU A 1 84 ? 9.85655 21.88799 35.17331 1.000 18.84907 81 LEU A N 1
ATOM 1335 C CA . LEU A 1 84 ? 8.99329 20.75601 34.95189 1.000 18.49528 81 LEU A CA 1
ATOM 1336 C C . LEU A 1 84 ? 8.82516 19.89644 36.19894 1.000 17.65860 81 LEU A C 1
ATOM 1337 O O . LEU A 1 84 ? 9.66407 19.85564 37.11578 1.000 20.35407 81 LEU A O 1
ATOM 1353 N N . GLU A 1 85 ? 7.71015 19.17593 36.18698 1.000 20.25707 82 GLU A N 1
ATOM 1354 C CA . GLU A 1 85 ? 7.49672 18.11039 37.13679 1.000 22.34605 82 GLU A CA 1
ATOM 1355 C C . GLU A 1 85 ? 8.71000 17.19340 37.06269 1.000 26.49714 82 GLU A C 1
ATOM 1356 O O . GLU A 1 85 ? 9.22791 16.87678 35.98335 1.000 28.07563 82 GLU A O 1
ATOM 1368 N N . LEU A 1 86 ? 9.18649 16.79497 38.22540 1.000 26.60407 83 LEU A N 1
ATOM 1369 C CA . LEU A 1 86 ? 10.36227 15.95061 38.45204 1.000 25.71787 83 LEU A CA 1
ATOM 1370 C C . LEU A 1 86 ? 11.67503 16.72675 38.41185 1.000 22.02121 83 LEU A C 1
ATOM 1371 O O . LEU A 1 86 ? 12.73155 16.13136 38.67142 1.000 24.24228 83 LEU A O 1
ATOM 1387 N N . GLY A 1 87 ? 11.64353 18.04095 38.20660 1.000 20.20504 84 GLY A N 1
ATOM 1388 C CA . GLY A 1 87 ? 12.78066 18.88362 38.51347 1.000 19.75271 84 GLY A CA 1
ATOM 1389 C C . GLY A 1 87 ? 13.64296 19.29899 37.34331 1.000 20.40113 84 GLY A C 1
ATOM 1390 O O . GLY A 1 87 ? 14.60680 20.05917 37.54905 1.000 23.61560 84 GLY A O 1
ATOM 1394 N N . SER A 1 88 ? 13.35156 18.79821 36.13766 1.000 20.03624 85 SER A N 1
ATOM 1395 C CA . SER A 1 88 ? 14.06604 19.20536 34.93839 1.000 20.31736 85 SER A CA 1
ATOM 1396 C C . SER A 1 88 ? 13.62248 20.61569 34.51686 1.000 19.76943 85 SER A C 1
ATOM 1397 O O . SER A 1 88 ? 12.63803 21.17996 35.02247 1.000 20.43282 85 SER A O 1
ATOM 1405 N N . SER A 1 89 ? 14.40564 21.22069 33.62306 1.000 19.18272 86 SER A N 1
ATOM 1406 C CA . SER A 1 89 ? 14.10386 22.57838 33.18464 1.000 18.70363 86 SER A CA 1
ATOM 1407 C C . SER A 1 89 ? 14.76990 22.85154 31.84773 1.000 18.27568 86 SER A C 1
ATOM 1408 O O . SER A 1 89 ? 15.74485 22.19593 31.45777 1.000 18.96820 86 SER A O 1
ATOM 1416 N N . PHE A 1 90 ? 14.26429 23.89044 31.19232 1.000 17.21411 87 PHE A N 1
ATOM 1417 C CA . PHE A 1 90 ? 14.94582 24.42090 30.02028 1.000 16.83504 87 PHE A CA 1
ATOM 1418 C C . PHE A 1 90 ? 14.55621 25.87137 29.80774 1.000 16.18704 87 PHE A C 1
ATOM 1419 O O . PHE A 1 90 ? 13.55128 26.34183 30.34135 1.000 17.42373 87 PHE A O 1
ATOM 1436 N N . GLU A 1 91 ? 15.34751 26.56467 28.98147 1.000 18.04602 88 GLU A N 1
ATOM 1437 C CA . GLU A 1 91 ? 15.15955 27.98657 28.72804 1.000 16.97772 88 GLU A CA 1
ATOM 1438 C C . GLU A 1 91 ? 15.23214 28.23575 27.23849 1.000 17.95327 88 GLU A C 1
ATOM 1439 O O . GLU A 1 91 ? 16.04826 27.61840 26.54954 1.000 18.13967 88 GLU A O 1
ATOM 1451 N N . THR A 1 92 ? 14.38940 29.14609 26.74651 1.000 17.77599 89 THR A N 1
ATOM 1452 C CA . THR A 1 92 ? 14.43082 29.54836 25.34736 1.000 17.61965 89 THR A CA 1
ATOM 1453 C C . THR A 1 92 ? 14.15969 31.03620 25.22855 1.000 17.88303 89 THR A C 1
ATOM 1454 O O . THR A 1 92 ? 13.69591 31.66937 26.17061 1.000 20.10398 89 THR A O 1
ATOM 1465 N N . THR A 1 93 ? 14.45359 31.60306 24.06781 1.000 18.79178 90 THR A N 1
ATOM 1466 C CA . THR A 1 93 ? 14.00599 32.97306 23.86868 1.000 19.25843 90 THR A CA 1
ATOM 1467 C C . THR A 1 93 ? 12.46892 33.06157 23.82464 1.000 20.17180 90 THR A C 1
ATOM 1468 O O . THR A 1 93 ? 11.75426 32.06758 23.64204 1.000 19.69475 90 THR A O 1
ATOM 1479 N N . VAL A 1 94 ? 11.95803 34.28935 24.00775 1.000 22.87003 91 VAL A N 1
ATOM 1480 C CA . VAL A 1 94 ? 10.53380 34.46499 24.32569 1.000 24.98500 91 VAL A CA 1
ATOM 1481 C C . VAL A 1 94 ? 9.62579 33.91748 23.23616 1.000 24.84770 91 VAL A C 1
ATOM 1482 O O . VAL A 1 94 ? 8.50622 33.50375 23.54245 1.000 25.79364 91 VAL A O 1
ATOM 1495 N N . ASP A 1 95 ? 10.01188 34.02711 21.95234 1.000 24.26288 92 ASP A N 1
ATOM 1496 C CA . ASP A 1 95 ? 9.16199 33.60158 20.83303 1.000 25.53411 92 ASP A CA 1
ATOM 1497 C C . ASP A 1 95 ? 9.56483 32.25184 20.26255 1.000 23.98632 92 ASP A C 1
ATOM 1498 O O . ASP A 1 95 ? 9.06503 31.85875 19.20340 1.000 27.58607 92 ASP A O 1
ATOM 1508 N N . HIS A 1 96 ? 10.46376 31.55363 20.92775 1.000 21.42010 93 HIS A N 1
ATOM 1509 C CA . HIS A 1 96 ? 10.97143 30.30428 20.41158 1.000 19.58262 93 HIS A CA 1
ATOM 1510 C C . HIS A 1 96 ? 9.83739 29.28912 20.36478 1.000 18.73058 93 HIS A C 1
ATOM 1511 O O . HIS A 1 96 ? 9.09963 29.15340 21.34038 1.000 21.11153 93 HIS A O 1
ATOM 1525 N N . PRO A 1 97 ? 9.72479 28.51012 19.30425 1.000 20.05658 94 PRO A N 1
ATOM 1526 C CA . PRO A 1 97 ? 8.74734 27.41427 19.32533 1.000 20.00341 94 PRO A CA 1
ATOM 1527 C C . PRO A 1 97 ? 9.07153 26.38164 20.39594 1.000 18.17295 94 PRO A C 1
ATOM 1528 O O . PRO A 1 97 ? 10.22281 25.97641 20.57415 1.000 20.74725 94 PRO A O 1
ATOM 1539 N N . VAL A 1 98 ? 8.02646 25.91717 21.06901 1.000 18.29361 95 VAL A N 1
ATOM 1540 C CA . VAL A 1 98 ? 8.10419 24.89529 22.10221 1.000 17.93344 95 VAL A CA 1
ATOM 1541 C C . VAL A 1 98 ? 7.03267 23.87490 21.76559 1.000 17.66899 95 VAL A C 1
ATOM 1542 O O . VAL A 1 98 ? 5.90891 24.24068 21.39966 1.000 21.95879 95 VAL A O 1
ATOM 1555 N N . LEU A 1 99 ? 7.36563 22.59786 21.91798 1.000 16.50339 96 LEU A N 1
ATOM 1556 C CA . LEU A 1 99 ? 6.41928 21.51918 21.67140 1.000 16.60773 96 LEU A CA 1
ATOM 1557 C C . LEU A 1 99 ? 5.79105 21.05721 22.97348 1.000 15.75104 96 LEU A C 1
ATOM 1558 O O . LEU A 1 99 ? 6.49598 20.69807 23.91680 1.000 17.55692 96 LEU A O 1
ATOM 1574 N N . VAL A 1 100 ? 4.46944 21.08577 23.02681 1.000 17.91971 97 VAL A N 1
ATOM 1575 C CA . VAL A 1 100 ? 3.71223 20.56860 24.15484 1.000 18.44108 97 VAL A CA 1
ATOM 1576 C C . VAL A 1 100 ? 2.81829 19.45786 23.63666 1.000 18.40732 97 VAL A C 1
ATOM 1577 O O . VAL A 1 100 ? 2.44099 19.43848 22.47041 1.000 24.36822 97 VAL A O 1
ATOM 1590 N N . TYR A 1 101 ? 2.48772 18.51432 24.48665 1.000 18.84358 98 TYR A N 1
ATOM 1591 C CA . TYR A 1 101 ? 1.77380 17.33603 24.02720 1.000 19.32599 98 TYR A CA 1
ATOM 1592 C C . TYR A 1 101 ? 0.33930 17.39165 24.50285 1.000 20.55749 98 TYR A C 1
ATOM 1593 O O . TYR A 1 101 ? 0.07247 17.44798 25.69837 1.000 22.84648 98 TYR A O 1
ATOM 1611 N N . GLU A 1 102 ? -0.58655 17.42852 23.56849 1.000 23.71435 99 GLU A N 1
ATOM 1612 C CA . GLU A 1 102 ? -1.97791 17.68536 23.90174 1.000 32.65913 99 GLU A CA 1
ATOM 1613 C C . GLU A 1 102 ? -2.81793 16.75169 23.05968 1.000 33.87763 99 GLU A C 1
ATOM 1614 O O . GLU A 1 102 ? -2.68472 16.73388 21.82945 1.000 33.43301 99 GLU A O 1
ATOM 1626 N N . ASN A 1 103 ? -3.66042 15.96790 23.72451 1.000 37.31568 100 ASN A N 1
ATOM 1627 C CA . ASN A 1 103 ? -4.66842 15.16245 23.03435 1.000 42.10212 100 ASN A CA 1
ATOM 1628 C C . ASN A 1 103 ? -4.02253 14.33066 21.91945 1.000 41.46739 100 ASN A C 1
ATOM 1629 O O . ASN A 1 103 ? -4.52350 14.23508 20.78587 1.000 46.08690 100 ASN A O 1
ATOM 1640 N N . GLY A 1 104 ? -2.86183 13.76238 22.23821 1.000 37.02509 101 GLY A N 1
ATOM 1641 C CA . GLY A 1 104 ? -2.23005 12.83041 21.33504 1.000 34.87610 101 GLY A CA 1
ATOM 1642 C C . GLY A 1 104 ? -1.43594 13.43078 20.19466 1.000 35.85589 101 GLY A C 1
ATOM 1643 O O . GLY A 1 104 ? -1.15769 12.72475 19.23185 1.000 39.88172 101 GLY A O 1
ATOM 1647 N N . LYS A 1 105 ? -1.04064 14.70206 20.26590 1.000 31.87780 102 LYS A N 1
ATOM 1648 C CA . LYS A 1 105 ? -0.22833 15.31213 19.21426 1.000 29.05478 102 LYS A CA 1
ATOM 1649 C C . LYS A 1 105 ? 0.70379 16.34846 19.83827 1.000 24.73365 102 LYS A C 1
ATOM 1650 O O . LYS A 1 105 ? 0.46562 16.81898 20.95475 1.000 26.47780 102 LYS A O 1
ATOM 1669 N N . PHE A 1 106 ? 1.78450 16.69450 19.11831 1.000 23.71531 103 PHE A N 1
ATOM 1670 C CA . PHE A 1 106 ? 2.66249 17.77757 19.54550 1.000 23.16480 103 PHE A CA 1
ATOM 1671 C C . PHE A 1 106 ? 2.10217 19.06493 18.98254 1.000 24.73810 103 PHE A C 1
ATOM 1672 O O . PHE A 1 106 ? 1.89834 19.17679 17.77862 1.000 31.23885 103 PHE A O 1
ATOM 1689 N N . VAL A 1 107 ? 1.77484 19.98154 19.85155 1.000 20.50356 104 VAL A N 1
ATOM 1690 C CA . VAL A 1 107 ? 1.36536 21.32298 19.49341 1.000 20.11272 104 VAL A CA 1
ATOM 1691 C C . VAL A 1 107 ? 2.59009 22.22437 19.59173 1.000 20.07954 104 VAL A C 1
ATOM 1692 O O . VAL A 1 107 ? 3.30192 22.21853 20.60757 1.000 20.54827 104 VAL A O 1
ATOM 1705 N N . GLU A 1 108 ? 2.81845 23.01923 18.55138 1.000 19.84014 105 GLU A N 1
ATOM 1706 C CA . GLU A 1 108 ? 3.93744 23.95065 18.51239 1.000 19.56118 105 GLU A CA 1
ATOM 1707 C C . GLU A 1 108 ? 3.42487 25.33376 18.89005 1.000 21.50559 105 GLU A C 1
ATOM 1708 O O . GLU A 1 108 ? 2.64261 25.93831 18.15090 1.000 24.45797 105 GLU A O 1
ATOM 1720 N N . LYS A 1 109 ? 3.85519 25.81797 20.05436 1.000 21.62817 106 LYS A N 1
ATOM 1721 C CA . LYS A 1 109 ? 3.45912 27.09736 20.62083 1.000 23.24182 106 LYS A CA 1
ATOM 1722 C C . LYS A 1 109 ? 4.68111 27.99164 20.75678 1.000 20.79010 106 LYS A C 1
ATOM 1723 O O . LYS A 1 109 ? 5.76554 27.50212 21.04767 1.000 23.61877 106 LYS A O 1
ATOM 1742 N N . ARG A 1 110 ? 4.51500 29.30388 20.62773 1.000 21.09820 107 ARG A N 1
ATOM 1743 C CA . ARG A 1 110 ? 5.60706 30.18256 21.03070 1.000 22.91366 107 ARG A CA 1
ATOM 1744 C C . ARG A 1 110 ? 5.80095 30.06568 22.53403 1.000 20.98763 107 ARG A C 1
ATOM 1745 O O . ARG A 1 110 ? 4.84648 29.84317 23.27666 1.000 21.19305 107 ARG A O 1
ATOM 1766 N N . ALA A 1 111 ? 7.04298 30.23970 22.98399 1.000 20.26497 108 ALA A N 1
ATOM 1767 C CA . ALA A 1 111 ? 7.34593 29.99329 24.38584 1.000 18.73476 108 ALA A CA 1
ATOM 1768 C C . ALA A 1 111 ? 6.44899 30.81058 25.30145 1.000 21.50128 108 ALA A C 1
ATOM 1769 O O . ALA A 1 111 ? 6.00497 30.30412 26.33209 1.000 22.15131 108 ALA A O 1
ATOM 1776 N N . PHE A 1 112 ? 6.14560 32.06500 24.94029 1.000 22.23361 109 PHE A N 1
ATOM 1777 C CA . PHE A 1 112 ? 5.34910 32.91167 25.83599 1.000 23.23228 109 PHE A CA 1
ATOM 1778 C C . PHE A 1 112 ? 3.88864 32.47946 25.93104 1.000 25.14395 109 PHE A C 1
ATOM 1779 O O . PHE A 1 112 ? 3.17115 32.96112 26.81965 1.000 28.01186 109 PHE A O 1
ATOM 1796 N N . GLU A 1 113 ? 3.44723 31.57857 25.06065 1.000 23.57668 110 GLU A N 1
ATOM 1797 C CA . GLU A 1 113 ? 2.09428 31.05344 25.10088 1.000 23.62736 110 GLU A CA 1
ATOM 1798 C C . GLU A 1 113 ? 1.97135 29.74964 25.88309 1.000 21.95554 110 GLU A C 1
ATOM 1799 O O . GLU A 1 113 ? 0.83972 29.28349 26.10649 1.000 24.10589 110 GLU A O 1
ATOM 1811 N N . VAL A 1 114 ? 3.09463 29.13372 26.26655 1.000 20.02101 111 VAL A N 1
ATOM 1812 C CA . VAL A 1 114 ? 3.04073 27.92426 27.07529 1.000 19.58161 111 VAL A CA 1
ATOM 1813 C C . VAL A 1 114 ? 2.47057 28.28966 28.43695 1.000 22.10296 111 VAL A C 1
ATOM 1814 O O . VAL A 1 114 ? 2.71927 29.38837 28.95772 1.000 23.91803 111 VAL A O 1
ATOM 1827 N N . ARG A 1 115 ? 1.71060 27.35869 29.02886 1.000 21.93637 112 ARG A N 1
ATOM 1828 C CA . ARG A 1 115 ? 1.06289 27.57195 30.31262 1.000 22.91827 112 ARG A CA 1
ATOM 1829 C C . ARG A 1 115 ? 1.44574 26.48515 31.30045 1.000 22.74554 112 ARG A C 1
ATOM 1830 O O . ARG A 1 115 ? 1.71087 25.33848 30.92008 1.000 22.17673 112 ARG A O 1
ATOM 1851 N N . GLU A 1 116 ? 1.45112 26.8591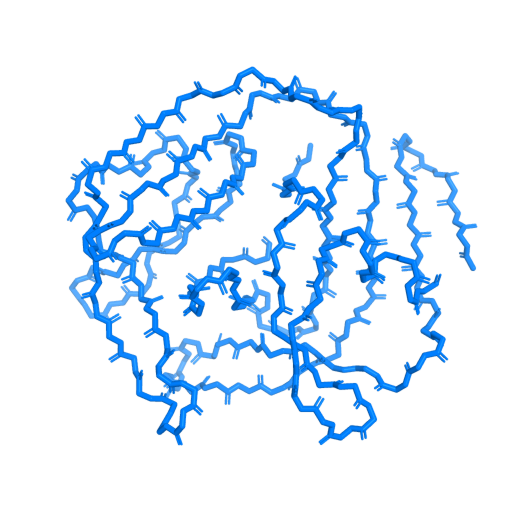3 32.57644 1.000 22.92065 113 GLU A N 1
ATOM 1852 C CA . GLU A 1 116 ? 1.58083 25.85432 33.61313 1.000 23.02429 113 GLU A CA 1
ATOM 1853 C C . GLU A 1 116 ? 0.52894 24.76982 33.39109 1.000 22.33298 113 GLU A C 1
ATOM 1854 O O . GLU A 1 116 ? -0.63889 25.05580 33.09092 1.000 23.81561 113 GLU A O 1
ATOM 1866 N N . GLY A 1 117 ? 0.95868 23.51761 33.56005 1.000 21.92806 114 GLY A N 1
ATOM 1867 C CA . GLY A 1 117 ? 0.12080 22.37093 33.35207 1.000 21.94319 114 GLY A CA 1
ATOM 1868 C C . GLY A 1 117 ? 0.19172 21.79777 31.96956 1.000 23.82518 114 GLY A C 1
ATOM 1869 O O . GLY A 1 117 ? -0.32618 20.69273 31.75541 1.000 27.77644 114 GLY A O 1
ATOM 1873 N N . ASN A 1 118 ? 0.76225 22.52700 31.00922 1.000 20.14763 115 ASN A N 1
ATOM 1874 C CA . ASN A 1 118 ? 0.98839 21.93228 29.69864 1.000 19.33989 115 ASN A CA 1
ATOM 1875 C C . ASN A 1 118 ? 1.97238 20.76743 29.85593 1.000 18.30997 115 ASN A C 1
ATOM 1876 O O . ASN A 1 118 ? 2.82692 20.76690 30.75193 1.000 21.30031 115 ASN A O 1
ATOM 1887 N N . ILE A 1 119 ? 1.88002 19.78131 28.96192 1.000 19.10234 116 ILE A N 1
ATOM 1888 C CA . ILE A 1 119 ? 2.72174 18.58355 29.02886 1.000 18.09790 116 ILE A CA 1
ATOM 1889 C C . ILE A 1 119 ? 3.91302 18.70396 28.07974 1.000 17.44068 116 ILE A C 1
ATOM 1890 O O . ILE A 1 119 ? 3.74451 18.98140 26.88826 1.000 18.71136 116 ILE A O 1
ATOM 1906 N N . ILE A 1 120 ? 5.09939 18.38104 28.59363 1.000 18.08540 117 ILE A N 1
ATOM 1907 C CA . ILE A 1 120 ? 6.33778 18.25191 27.83291 1.000 16.39261 117 ILE A CA 1
ATOM 1908 C C . ILE A 1 120 ? 6.70991 16.77453 27.79487 1.000 17.21631 117 ILE A C 1
ATOM 1909 O O . ILE A 1 120 ? 6.45663 16.03751 28.75846 1.000 18.04010 117 ILE A O 1
ATOM 1925 N N . ILE A 1 121 ? 7.28856 16.32477 26.68275 1.000 16.90768 118 ILE A N 1
ATOM 1926 C CA . ILE A 1 121 ? 7.71686 14.94173 26.52812 1.000 16.90156 118 ILE A CA 1
ATOM 1927 C C . ILE A 1 121 ? 9.20378 14.86177 26.82708 1.000 16.15611 118 ILE A C 1
ATOM 1928 O O . ILE A 1 121 ? 10.00214 15.63213 26.28195 1.000 17.89557 118 ILE A O 1
ATOM 1944 N N . ILE A 1 122 ? 9.57990 13.88880 27.64145 1.000 18.24809 119 ILE A N 1
ATOM 1945 C CA . ILE A 1 122 ? 10.97198 13.52715 27.82815 1.000 19.03911 119 ILE A CA 1
ATOM 1946 C C . ILE A 1 122 ? 11.17833 12.09353 27.33858 1.000 21.10379 119 ILE A C 1
ATOM 1947 O O . ILE A 1 122 ? 10.24870 11.28792 27.31064 1.000 22.24787 119 ILE A O 1
ATOM 1963 N N . ILE A 1 123 ? 12.41076 11.76615 26.94741 1.000 21.54894 120 ILE A N 1
ATOM 1964 C CA . ILE A 1 123 ? 12.75292 10.44531 26.41593 1.000 22.20863 120 ILE A CA 1
ATOM 1965 C C . ILE A 1 123 ? 13.60086 9.68779 27.42859 1.000 23.98239 120 ILE A C 1
ATOM 1966 O O . ILE A 1 123 ? 14.59699 10.21759 27.92849 1.000 26.07372 120 ILE A O 1
ATOM 1982 N N . ASP A 1 124 ? 13.24532 8.44072 27.68688 1.000 24.88218 121 ASP A N 1
ATOM 1983 C CA . ASP A 1 124 ? 14.15303 7.55319 28.39445 1.000 25.92771 121 ASP A CA 1
ATOM 1984 C C . ASP A 1 124 ? 15.18822 7.08355 27.38170 1.000 31.01470 121 ASP A C 1
ATOM 1985 O O . ASP A 1 124 ? 14.82496 6.42896 26.40524 1.000 32.20297 121 ASP A O 1
ATOM 1994 N N . GLU A 1 125 ? 16.46773 7.41709 27.59391 1.000 35.90285 122 GLU A N 1
ATOM 1995 C CA . GLU A 1 125 ? 17.48504 7.16853 26.56876 1.000 42.09148 122 GLU A CA 1
ATOM 1996 C C . GLU A 1 125 ? 17.72663 5.67101 26.34755 1.000 42.94749 122 GLU A C 1
ATOM 1997 O O . GLU A 1 125 ? 18.08362 5.26044 25.23411 1.000 47.27747 122 GLU A O 1
ATOM 2009 N N . SER A 1 126 ? 17.46519 4.82993 27.35746 1.000 40.21596 123 SER A N 1
ATOM 2010 C CA . SER A 1 126 ? 17.77344 3.40415 27.23206 1.000 39.88406 123 SER A CA 1
ATOM 2011 C C . SER A 1 126 ? 16.73327 2.67547 26.38656 1.000 38.16543 123 SER A C 1
ATOM 2012 O O . SER A 1 126 ? 17.06606 1.75250 25.63913 1.000 41.09428 123 SER A O 1
ATOM 2020 N N . THR A 1 127 ? 15.46545 3.03469 26.53368 1.000 36.28451 124 THR A N 1
ATOM 2021 C CA . THR A 1 127 ? 14.38137 2.37775 25.82246 1.000 34.87362 124 THR A CA 1
ATOM 2022 C C . THR A 1 127 ? 13.82519 3.23342 24.71283 1.000 35.45594 124 THR A C 1
ATOM 2023 O O . THR A 1 127 ? 13.05819 2.73413 23.88915 1.000 39.67706 124 THR A O 1
ATOM 2034 N N . LEU A 1 128 ? 14.18416 4.51128 24.69444 1.000 36.13916 125 LEU A N 1
ATOM 2035 C CA . LEU A 1 128 ? 13.66745 5.52302 23.77625 1.000 38.04633 125 LEU A CA 1
ATOM 2036 C C . LEU A 1 128 ? 12.18320 5.77218 23.98113 1.000 38.36340 125 LEU A C 1
ATOM 2037 O O . LEU A 1 128 ? 11.52756 6.34827 23.11611 1.000 41.91181 125 LEU A O 1
ATOM 2053 N N . GLU A 1 129 ? 11.66387 5.41175 25.16864 1.000 36.48902 126 GLU A N 1
ATOM 2054 C CA . GLU A 1 129 ? 10.24606 5.59229 25.43741 1.000 36.72332 126 GLU A CA 1
ATOM 2055 C C . GLU A 1 129 ? 9.96718 7.04276 25.78325 1.000 31.38437 126 GLU A C 1
ATOM 2056 O O . GLU A 1 129 ? 10.67252 7.61610 26.60808 1.000 29.39961 126 GLU A O 1
ATOM 2068 N N . PRO A 1 130 ? 8.88830 7.61172 25.27674 1.000 30.84487 127 PRO A N 1
ATOM 2069 C CA . PRO A 1 130 ? 8.47265 8.94790 25.71050 1.000 28.90531 127 PRO A CA 1
ATOM 2070 C C . PRO A 1 130 ? 7.66995 8.90730 27.00635 1.000 28.51058 127 PRO A C 1
ATOM 2071 O O . PRO A 1 130 ? 6.86224 8.00532 27.23826 1.000 33.32719 127 PRO A O 1
ATOM 2082 N N . LEU A 1 131 ? 7.90994 9.91410 27.84973 1.000 23.94555 128 LEU A N 1
ATOM 2083 C CA . LEU A 1 131 ? 7.26157 10.10806 29.13846 1.000 21.50860 128 LEU A CA 1
ATOM 2084 C C . LEU A 1 131 ? 6.72521 11.52988 29.21009 1.000 20.72827 128 LEU A C 1
ATOM 2085 O O . LEU A 1 131 ? 7.30294 12.44285 28.64989 1.000 22.69804 128 LEU A O 1
ATOM 2101 N N . LYS A 1 132 ? 5.62954 11.72487 29.92483 1.000 23.05126 129 LYS A N 1
ATOM 2102 C CA . LYS A 1 132 ? 4.98455 13.02565 30.07091 1.000 22.13384 129 LYS A CA 1
ATOM 2103 C C . LYS A 1 132 ? 5.30049 13.68050 31.41341 1.000 21.80799 129 LYS A C 1
ATOM 2104 O O . LYS A 1 132 ? 5.13177 13.06489 32.47825 1.000 25.54063 129 LYS A O 1
ATOM 2123 N N . VAL A 1 133 ? 5.69634 14.95349 31.36227 1.000 20.09768 130 VAL A N 1
ATOM 2124 C CA . VAL A 1 133 ? 5.89688 15.75264 32.56726 1.000 19.26286 130 VAL A CA 1
ATOM 2125 C C . VAL A 1 133 ? 5.19477 17.09604 32.39940 1.000 19.79686 130 VAL A C 1
ATOM 2126 O O . VAL A 1 133 ? 5.27066 17.72820 31.34313 1.000 20.92247 130 VAL A O 1
ATOM 2139 N N . ALA A 1 134 ? 4.54221 17.55617 33.44793 1.000 19.39952 131 ALA A N 1
ATOM 2140 C CA . ALA A 1 134 ? 3.85499 18.83349 33.36861 1.000 20.15069 131 ALA A CA 1
ATOM 2141 C C . ALA A 1 134 ? 4.78709 20.02436 33.62779 1.000 20.63608 131 ALA A C 1
ATOM 2142 O O . ALA A 1 134 ? 5.74046 19.94744 34.40631 1.000 22.28091 131 ALA A O 1
ATOM 2149 N N . VAL A 1 135 ? 4.49554 21.14874 32.96678 1.000 19.97162 132 VAL A N 1
ATOM 2150 C CA . VAL A 1 135 ? 5.12298 22.42086 33.31246 1.000 19.51617 132 VAL A CA 1
ATOM 2151 C C . VAL A 1 135 ? 4.58670 22.85199 34.66799 1.000 19.36302 132 VAL A C 1
ATOM 2152 O O . VAL A 1 135 ? 3.37303 23.01558 34.84601 1.000 22.64416 132 VAL A O 1
ATOM 2165 N N . LYS A 1 136 ? 5.49845 23.07976 35.61217 1.000 20.97884 133 LYS A N 1
ATOM 2166 C CA . LYS A 1 136 ? 5.13613 23.42694 36.98102 1.000 22.27075 133 LYS A CA 1
ATOM 2167 C C . LYS A 1 136 ? 5.28929 24.91650 37.24734 1.000 22.69660 133 LYS A C 1
ATOM 2168 O O . LYS A 1 136 ? 4.46419 25.51739 37.95336 1.000 26.73163 133 LYS A O 1
ATOM 2187 N N . LYS A 1 137 ? 6.27350 25.54047 36.60713 1.000 23.17645 134 LYS A N 1
ATOM 2188 C CA . LYS A 1 137 ? 6.51352 26.95504 36.84296 1.000 24.91768 134 LYS A CA 1
ATOM 2189 C C . LYS A 1 137 ? 7.15029 27.56374 35.61379 1.000 22.01272 134 LYS A C 1
ATOM 2190 O O . LYS A 1 137 ? 7.95983 26.92350 34.95349 1.000 22.16748 134 LYS A O 1
ATOM 2209 N N . ILE A 1 138 ? 6.79747 28.80188 35.32080 1.000 24.14936 135 ILE A N 1
ATOM 2210 C CA . ILE A 1 138 ? 7.33954 29.53312 34.19093 1.000 23.03951 135 ILE A CA 1
ATOM 2211 C C . ILE A 1 138 ? 7.87562 30.85502 34.70946 1.000 26.26861 135 ILE A C 1
ATOM 2212 O O . ILE A 1 138 ? 7.20001 31.55070 35.47835 1.000 31.01454 135 ILE A O 1
ATOM 2228 N N . GLU A 1 139 ? 9.11034 31.17687 34.31867 1.000 24.55433 136 GLU A N 1
ATOM 2229 C CA A GLU A 1 139 ? 9.77138 32.40214 34.73369 0.564 24.80898 136 GLU A CA 1
ATOM 2230 C CA B GLU A 1 139 ? 9.74796 32.41493 34.75013 0.436 26.63395 136 GLU A CA 1
ATOM 2231 C C . GLU A 1 139 ? 10.27385 33.19162 33.54131 1.000 21.14821 136 GLU A C 1
ATOM 2232 O O . GLU A 1 139 ? 10.80444 32.61481 32.59706 1.000 22.08419 136 GLU A O 1
ATOM 2253 N N . PHE A 1 140 ? 10.17558 34.49379 33.61265 1.000 20.74227 137 PHE A N 1
ATOM 2254 C CA A PHE A 1 140 ? 10.77798 35.37212 32.61969 0.603 20.65986 137 PHE A CA 1
ATOM 2255 C CA B PHE A 1 140 ? 10.74707 35.38848 32.62835 0.397 19.97583 137 PHE A CA 1
ATOM 2256 C C . PHE A 1 140 ? 12.12148 35.79232 33.17962 1.000 20.78592 137 PHE A C 1
ATOM 2257 O O . PHE A 1 140 ? 12.22621 36.16898 34.35758 1.000 23.58516 137 PHE A O 1
ATOM 2288 N N . ILE A 1 141 ? 13.16701 35.70260 32.35221 1.000 19.99166 138 ILE A N 1
ATOM 2289 C CA . ILE A 1 141 ? 14.53979 35.90583 32.80138 1.000 21.99805 138 ILE A CA 1
ATOM 2290 C C . ILE A 1 141 ? 15.18201 36.98287 31.94519 1.000 23.41257 138 ILE A C 1
ATOM 2291 O O . ILE A 1 141 ? 15.09421 36.92622 30.71767 1.000 22.12564 138 ILE A O 1
ATOM 2307 N N . GLU A 1 142 ? 15.80824 37.97121 32.58423 1.000 28.30633 139 GLU A N 1
ATOM 2308 C CA . GLU A 1 142 ? 16.49295 39.01736 31.83647 1.000 29.37196 139 GLU A CA 1
ATOM 2309 C C . GLU A 1 142 ? 17.66734 38.36498 31.12156 1.000 29.99461 139 GLU A C 1
ATOM 2310 O O . GLU A 1 142 ? 18.25579 37.43889 31.68587 1.000 30.60776 139 GLU A O 1
ATOM 2322 N N . PRO A 1 143 ? 17.99046 38.75514 29.88680 1.000 29.20186 140 PRO A N 1
ATOM 2323 C CA . PRO A 1 143 ? 19.05443 38.05341 29.18799 1.000 30.53256 140 PRO A CA 1
ATOM 2324 C C . PRO A 1 143 ? 20.32538 38.11114 30.01178 1.000 30.27238 140 PRO A C 1
ATOM 2325 O O . PRO A 1 143 ? 20.76450 39.19840 30.40006 1.000 28.43942 140 PRO A O 1
ATOM 2336 N N . PRO A 1 144 ? 20.94102 36.96789 30.30356 1.000 29.15208 141 PRO A N 1
ATOM 2337 C CA . PRO A 1 144 ? 22.09022 36.91519 31.23740 1.000 27.28726 141 PRO A CA 1
ATOM 2338 C C . PRO A 1 144 ? 23.49199 36.77113 30.63563 1.000 30.41456 141 PRO A C 1
ATOM 2339 O O . PRO A 1 144 ? 24.48733 36.70426 31.39632 1.000 32.43306 141 PRO A O 1
ATOM 2350 N N . GLU A 1 145 ? 23.59120 36.68962 29.31348 1.000 29.05687 142 GLU A N 1
ATOM 2351 C CA . GLU A 1 145 ? 24.83784 36.53723 28.59234 1.000 26.53599 142 GLU A CA 1
ATOM 2352 C C . GLU A 1 145 ? 24.68107 37.34791 27.32936 1.000 25.66914 142 GLU A C 1
ATOM 2353 O O . GLU A 1 145 ? 23.55725 37.61587 26.89778 1.000 29.20104 142 GLU A O 1
ATOM 2365 N N . ASP A 1 146 ? 25.81513 37.66638 26.70843 1.000 25.26960 143 ASP A N 1
ATOM 2366 C CA . ASP A 1 146 ? 25.80717 38.51342 25.52978 1.000 24.33242 143 ASP A CA 1
ATOM 2367 C C . ASP A 1 146 ? 25.36343 37.79977 24.26159 1.000 21.81546 143 ASP A C 1
ATOM 2368 O O . ASP A 1 146 ? 24.94346 38.47523 23.32160 1.000 24.05310 143 ASP A O 1
ATOM 2377 N N . PHE A 1 147 ? 25.43540 36.47360 24.21110 1.000 21.24120 144 PHE A N 1
ATOM 2378 C CA . PHE A 1 147 ? 25.11873 35.70607 23.01820 1.000 19.89918 144 PHE A CA 1
ATOM 2379 C C . PHE A 1 147 ? 24.21644 34.53540 23.35144 1.000 19.40964 144 PHE A C 1
ATOM 2380 O O . PHE A 1 147 ? 24.25639 33.98398 24.45405 1.000 21.93857 144 PHE A O 1
ATOM 2397 N N . VAL A 1 148 ? 23.41415 34.15081 22.36264 1.000 19.64421 145 VAL A N 1
ATOM 2398 C CA . VAL A 1 148 ? 22.56041 32.97191 22.42237 1.000 19.43538 145 VAL A CA 1
ATOM 2399 C C . VAL A 1 148 ? 22.85805 32.14739 21.16892 1.000 19.00887 145 VAL A C 1
ATOM 2400 O O . VAL A 1 148 ? 23.50711 32.61461 20.23287 1.000 20.30624 145 VAL A O 1
ATOM 2413 N N . PHE A 1 149 ? 22.39628 30.89646 21.17889 1.000 17.70247 146 PHE A N 1
ATOM 2414 C CA . PHE A 1 149 ? 22.84564 29.90575 20.21070 1.000 17.47508 146 PHE A CA 1
ATOM 2415 C C . PHE A 1 149 ? 21.69203 29.11989 19.62625 1.000 18.07067 146 PHE A C 1
ATOM 2416 O O . PHE A 1 149 ? 20.66363 28.92089 20.27217 1.000 18.88828 146 PHE A O 1
ATOM 2433 N N A SER A 1 150 ? 21.88250 28.65920 18.39634 0.462 18.14078 147 SER A N 1
ATOM 2434 N N B SER A 1 150 ? 21.86240 28.66235 18.39409 0.538 19.18890 147 SER A N 1
ATOM 2435 C CA A SER A 1 150 ? 20.85290 27.87050 17.74068 0.462 18.92462 147 SER A CA 1
ATOM 2436 C CA B SER A 1 150 ? 20.84777 27.81665 17.78920 0.538 21.27515 147 SER A CA 1
ATOM 2437 C C A SER A 1 150 ? 21.50339 26.99079 16.69130 0.462 17.91749 147 SER A C 1
ATOM 2438 C C B SER A 1 150 ? 21.52663 26.86632 16.82205 0.538 20.12067 147 SER A C 1
ATOM 2439 O O A SER A 1 150 ? 22.66539 27.18496 16.32688 0.462 18.31815 147 SER A O 1
ATOM 2440 O O B SER A 1 150 ? 22.74984 26.86914 16.66505 0.538 21.78072 147 SER A O 1
ATOM 2455 N N . LEU A 1 151 ? 20.71077 26.06640 16.15541 1.000 19.21504 148 LEU A N 1
ATOM 2456 C CA . LEU A 1 151 ? 21.20554 25.14875 15.15000 1.000 19.97583 148 LEU A CA 1
ATOM 2457 C C . LEU A 1 151 ? 20.07555 24.84335 14.19822 1.000 20.20716 148 LEU A C 1
ATOM 2458 O O . LEU A 1 151 ? 18.90744 25.02178 14.52165 1.000 22.31948 148 LEU A O 1
ATOM 2474 N N . ASN A 1 152 ? 20.43846 24.37617 13.02425 1.000 20.90705 149 ASN A N 1
ATOM 2475 C CA A ASN A 1 152 ? 19.46640 23.85651 12.07663 0.599 22.88896 149 ASN A CA 1
ATOM 2476 C CA B ASN A 1 152 ? 19.48418 23.88346 12.04470 0.401 24.13643 149 ASN A CA 1
ATOM 2477 C C . ASN A 1 152 ? 19.77134 22.39048 11.85474 1.000 25.43397 149 ASN A C 1
ATOM 2478 O O . ASN A 1 152 ? 20.86851 22.03121 11.41901 1.000 27.68248 149 ASN A O 1
ATOM 2499 N N . ALA A 1 153 ? 18.79780 21.55182 12.19322 1.000 29.32611 150 ALA A N 1
ATOM 2500 C CA . ALA A 1 153 ? 18.85893 20.11025 12.02988 1.000 35.78358 150 ALA A CA 1
ATOM 2501 C C . ALA A 1 153 ? 18.09707 19.75241 10.77701 1.000 39.01433 150 ALA A C 1
ATOM 2502 O O . ALA A 1 153 ? 16.94760 20.16350 10.61297 1.000 47.66379 150 ALA A O 1
ATOM 2509 N N . LYS A 1 154 ? 18.69562 18.91859 9.95113 1.000 35.10545 151 LYS A N 1
ATOM 2510 C CA . LYS A 1 154 ? 18.10497 18.58607 8.66617 1.000 35.69424 151 LYS A CA 1
ATOM 2511 C C . LYS A 1 154 ? 16.78753 17.83707 8.86549 1.000 31.96896 151 LYS A C 1
ATOM 2512 O O . LYS A 1 154 ? 16.70864 16.89535 9.64795 1.000 30.10586 151 LYS A O 1
ATOM 2531 N N . LYS A 1 155 ? 15.74255 18.26894 8.17587 1.000 31.91338 152 LYS A N 1
ATOM 2532 C CA . LYS A 1 155 ? 14.46349 17.55276 8.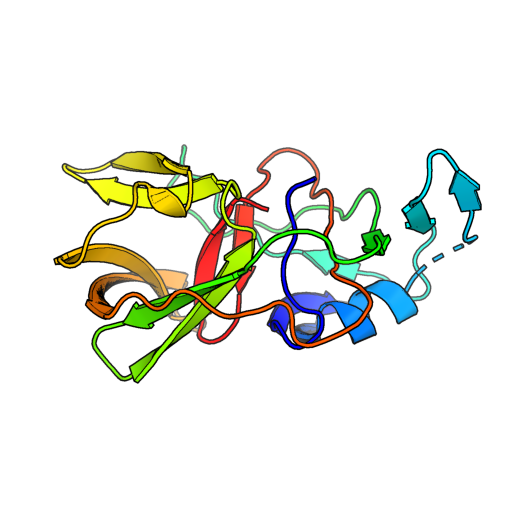08836 1.000 30.93178 152 LYS A CA 1
ATOM 2533 C C . LYS A 1 155 ? 13.49639 17.71025 9.27452 1.000 31.54416 152 LYS A C 1
ATOM 2534 O O . LYS A 1 155 ? 12.40373 18.26664 9.12857 1.000 36.69181 152 LYS A O 1
ATOM 2547 N N . TYR A 1 156 ? 13.84744 17.22054 10.44987 1.000 24.10206 153 TYR A N 1
ATOM 2548 C CA . TYR A 1 156 ? 12.87704 17.11556 11.54521 1.000 25.90292 153 TYR A CA 1
ATOM 2549 C C . TYR A 1 156 ? 12.72411 18.37480 12.40685 1.000 27.15130 153 TYR A C 1
ATOM 2550 O O . TYR A 1 156 ? 11.64348 18.66905 12.95723 1.000 29.17533 153 TYR A O 1
ATOM 2568 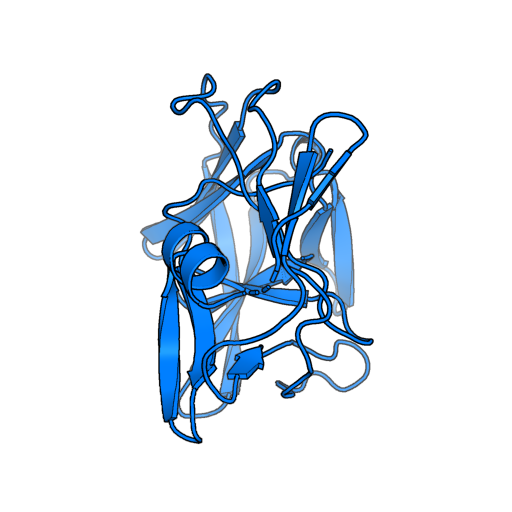N N . HIS A 1 157 ? 13.80000 19.11360 12.54697 1.000 22.90827 154 HIS A N 1
ATOM 2569 C CA . HIS A 1 157 ? 13.79687 20.38520 13.26149 1.000 20.63042 154 HIS A CA 1
ATOM 2570 C C . HIS A 1 157 ? 13.35324 20.27157 14.71132 1.000 22.05806 154 HIS A C 1
ATOM 2571 O O . HIS A 1 157 ? 12.84746 21.23872 15.28023 1.000 21.40797 154 HIS A O 1
ATOM 2585 N N . THR A 1 158 ? 13.60485 19.12562 15.32969 1.000 21.51421 155 THR A N 1
ATOM 2586 C CA . THR A 1 158 ? 13.43113 18.92747 16.75713 1.000 18.97729 155 THR A CA 1
ATOM 2587 C C . THR A 1 158 ? 14.75127 18.43762 17.33260 1.000 17.84311 155 THR A C 1
ATOM 2588 O O . THR A 1 158 ? 15.61867 17.93471 16.60930 1.000 21.03516 155 THR A O 1
ATOM 2599 N N . VAL A 1 159 ? 14.90156 18.64616 18.63648 1.000 16.58958 156 VAL A N 1
ATOM 2600 C CA . VAL A 1 159 ? 16.12423 18.34004 19.35620 1.000 17.59782 156 VAL A CA 1
ATOM 2601 C C . VAL A 1 159 ? 15.71707 17.82866 20.73027 1.000 16.17875 156 VAL A C 1
ATOM 2602 O O . VAL A 1 159 ? 14.56685 17.97306 21.17054 1.000 16.71277 156 VAL A O 1
ATOM 2615 N N . ILE A 1 160 ? 16.68444 17.21771 21.40554 1.000 16.88139 157 ILE A N 1
ATOM 2616 C CA . ILE A 1 160 ? 16.49771 16.63432 22.72890 1.000 16.34691 157 ILE A CA 1
ATOM 2617 C C . ILE A 1 160 ? 17.48191 17.32159 23.66280 1.000 15.76198 157 ILE A C 1
ATOM 2618 O O . ILE A 1 160 ? 18.69749 17.18026 23.50324 1.000 18.27034 157 ILE A O 1
ATOM 2634 N N . ILE A 1 161 ? 16.96687 18.11310 24.60245 1.000 16.40858 158 ILE A N 1
ATOM 2635 C CA . ILE A 1 161 ? 17.81190 19.04457 25.33469 1.000 15.94143 158 ILE A CA 1
ATOM 2636 C C . ILE A 1 161 ? 17.76717 18.80219 26.83527 1.000 15.36587 158 ILE A C 1
ATOM 2637 O O . ILE A 1 161 ? 16.83255 18.22819 27.38231 1.000 17.20036 158 ILE A O 1
ATOM 2653 N N . ASN A 1 162 ? 18.81226 19.25029 27.50496 1.000 15.66790 159 ASN A N 1
ATOM 2654 C CA . ASN A 1 162 ? 18.90283 19.18864 28.95458 1.000 17.20872 159 ASN A CA 1
ATOM 2655 C C . ASN A 1 162 ? 18.55435 17.77012 29.40414 1.000 17.87164 159 ASN A C 1
ATOM 2656 O O . ASN A 1 162 ? 19.18004 16.82272 28.90805 1.000 19.26955 159 ASN A O 1
ATOM 2667 N N . GLU A 1 163 ? 17.63933 17.59955 30.35695 1.000 18.13652 160 GLU A N 1
ATOM 2668 C CA . GLU A 1 163 ? 17.28197 16.28106 30.86809 1.000 17.68516 160 GLU A CA 1
ATOM 2669 C C . GLU A 1 163 ? 16.28156 15.62121 29.92226 1.000 17.35432 160 GLU A C 1
ATOM 2670 O O . GLU A 1 163 ? 15.12273 15.35816 30.26128 1.000 19.13010 160 GLU A O 1
ATOM 2682 N N . ASN A 1 164 ? 16.76549 15.35323 28.70528 1.000 17.38967 161 ASN A N 1
ATOM 2683 C CA . ASN A 1 164 ? 16.07115 14.48718 27.75152 1.000 18.17809 161 ASN A CA 1
ATOM 2684 C C . ASN A 1 164 ? 14.72157 15.06504 27.28786 1.000 16.25708 161 ASN A C 1
ATOM 2685 O O . ASN A 1 164 ? 13.79855 14.32400 26.94163 1.000 17.31914 161 ASN A O 1
ATOM 2696 N N . ILE A 1 165 ? 14.65545 16.39480 27.15355 1.000 16.73652 162 ILE A N 1
ATOM 2697 C CA . ILE A 1 165 ? 13.42817 17.11461 26.83102 1.000 15.34032 162 ILE A CA 1
ATOM 2698 C C . ILE A 1 165 ? 13.28102 17.25952 25.32520 1.000 14.61980 162 ILE A C 1
ATOM 2699 O O . ILE A 1 165 ? 14.16561 17.79634 24.66391 1.000 16.09146 162 ILE A O 1
ATOM 2715 N N . VAL A 1 166 ? 12.14630 16.84190 24.77838 1.000 15.48708 163 VAL A N 1
ATOM 2716 C CA . VAL A 1 166 ? 11.89956 17.00660 23.34769 1.000 17.01363 163 VAL A CA 1
ATOM 2717 C C . VAL A 1 166 ? 11.41094 18.42543 23.09800 1.000 15.79354 163 VAL A C 1
ATOM 2718 O O . VAL A 1 166 ? 10.43151 18.86820 23.71205 1.000 16.99533 163 VAL A O 1
ATOM 2731 N N . THR A 1 167 ? 12.05487 19.13407 22.17508 1.000 16.48571 164 THR A N 1
ATOM 2732 C CA . THR A 1 167 ? 11.57311 20.46618 21.83578 1.000 17.31533 164 THR A CA 1
ATOM 2733 C C . THR A 1 167 ? 11.90067 20.77235 20.38057 1.000 17.77205 164 THR A C 1
ATOM 2734 O O . THR A 1 167 ? 12.47682 19.96058 19.65728 1.000 18.61351 164 THR A O 1
ATOM 2745 N N . HIS A 1 168 ? 11.46838 21.93753 19.94357 1.000 18.31580 165 HIS A N 1
ATOM 2746 C CA . HIS A 1 168 ? 11.73617 22.39483 18.59851 1.000 19.12757 165 HIS A CA 1
ATOM 2747 C C . HIS A 1 168 ? 13.11952 23.01214 18.56461 1.000 19.75469 165 HIS A C 1
ATOM 2748 O O . HIS A 1 168 ? 13.53562 23.65388 19.53672 1.000 21.48785 165 HIS A O 1
ATOM 2762 N N . GLN A 1 169 ? 13.83084 22.82787 17.44772 1.000 22.05222 166 GLN A N 1
ATOM 2763 C CA . GLN A 1 169 ? 15.11084 23.52032 17.30290 1.000 25.73074 166 GLN A CA 1
ATOM 2764 C C . GLN A 1 169 ? 14.82078 25.04549 17.35937 1.000 31.91086 166 GLN A C 1
ATOM 2765 O O . GLN A 1 169 ? 13.69384 25.59449 17.10424 1.000 33.86828 166 GLN A O 1
#

Foldseek 3Di:
DKFFAQQKWFWKQWPNRIDIDGLVVVQVQDDDDADPQKDKDADGNTDMWFWAAAQVVRAIDTFHWRIKMKHFDDAWKKKWAKPVGWIGIIGQQHWWWFADPHGTDTGGNVPDDFQTWWWFADVVVRDIDIITGHDMDTGGDDDGIGMDTATPDRQWTQITRRTITGD

Solvent-accessible surface area: 8716 Å² total

GO terms:
  GO:0042802 identical protein binding (F, IPI)

Secondary structure (P-SEA, 3-state):
cccccccbbbbbbcccbbbbbcaaaaaaaccccccccbbbbcccccbbbbbbbcccccccbbbbbcbbbbbcccbbbbbbbcccccccccccccbbbbbcccbbbbbccccccccbbbbbbcccccbbbbbcccbbbbbccccccccccccccccbbbccccccccc

Radius of gyration: 15.14 Å; Cα contacts (8 Å, |Δi|>4): 432; chains: 1; bounding box: 40×38×30 Å

Organism: Pyrococcus horikoshii (strain ATCC 700860 / DSM 12428 / JCM 9974 / NBRC 100139 / OT-3) (NCBI:txid70601)

InterPro domains:
  IPR003586 Hint domain C-terminal [SM00305] (1073-1123)
  IPR003587 Hint domain N-terminal [SM00306] (950-1072)
  IPR003615 HNH nuclease [cd00085] (696-734)
  IPR004475 DNA polymerase II large subunit DP2 [MF_00324] (1-1384)
  IPR004475 DNA polymerase II large subunit DP2 [PTHR42210] (4-1364)
  IPR004475 DNA polymerase II large subunit DP2 [TIGR00354] (6-954)
  IPR006141 Intein N-terminal splicing region [PS50817] (952-1048)
  IPR006141 Intein N-terminal splicing region [TIGR01445] (952-1048)
  IPR016033 DNA polymerase II large subunit DP2, N-terminal [PF03833] (9-280)
  IPR030934 Intein C-terminal splicing region [PS50818] (1095-1118)
  IPR036844 Hint domain superfamily [SSF51294] (952-1118)
  IPR056171 DNA polymerase II large subunit DP2, central domain [PF24844] (318-734)
  IPR056172 DNA polymerase II large subunit DP2, catalytic domain [PF24846] (780-958)
  IPR056172 DNA polymerase II large subunit DP2, catalytic domain [PF24846] (1117-1240)